Protein AF-A0A850B8Y0-F1 (afdb_monomer)

Solvent-accessible surface area (backbone atoms only — not comparable to full-atom values): 16169 Å² total; per-residue (Å²): 135,80,56,38,34,28,36,31,60,64,74,68,91,75,64,58,79,50,47,42,69,43,60,15,40,28,33,43,65,88,50,58,95,85,48,81,48,51,21,30,30,41,21,35,30,23,41,72,88,47,49,72,53,27,36,34,28,32,35,33,57,93,93,34,78,48,90,52,26,33,76,42,43,42,45,36,31,29,46,44,77,50,92,60,96,55,96,58,52,45,37,31,33,20,84,59,48,71,66,42,58,69,71,47,63,62,50,82,47,73,38,48,82,63,62,34,87,89,78,68,45,74,88,49,86,93,71,68,72,62,64,65,68,67,84,69,72,82,54,96,68,63,50,60,69,58,43,49,50,51,6,45,68,48,6,52,61,35,13,54,55,22,20,53,54,18,28,55,55,14,49,74,69,73,34,75,65,45,13,53,54,32,12,52,50,33,12,50,51,29,20,51,51,24,24,48,54,45,45,41,49,62,55,46,52,61,48,45,55,62,66,76,62,54,66,93,76,58,63,104,72,78,54,46,69,73,50,22,34,89,83,18,49,64,57,52,55,36,30,36,56,49,74,67,38,62,64,43,43,78,70,54,47,38,44,81,31,67,37,54,77,77,75,72,76,73,77,76,73,73,75,87,73,76,80,79,88,70,88,81,87,78,81,91,80,132

Structure (mmCIF, N/CA/C/O backbone):
data_AF-A0A850B8Y0-F1
#
_entry.id   AF-A0A850B8Y0-F1
#
loop_
_atom_site.group_PDB
_atom_site.id
_atom_site.type_symbol
_atom_site.label_atom_id
_atom_site.label_alt_id
_atom_site.label_comp_id
_atom_site.label_asym_id
_atom_site.label_entity_id
_atom_site.label_seq_id
_atom_site.pdbx_PDB_ins_code
_atom_site.Cartn_x
_atom_site.Cartn_y
_atom_site.Cartn_z
_atom_site.occupancy
_atom_site.B_iso_or_equiv
_atom_site.auth_seq_id
_atom_site.auth_comp_id
_atom_site.auth_asym_id
_atom_site.auth_atom_id
_atom_site.pdbx_PDB_model_num
ATOM 1 N N . MET A 1 1 ? -24.358 -6.638 3.809 1.00 57.81 1 MET A N 1
A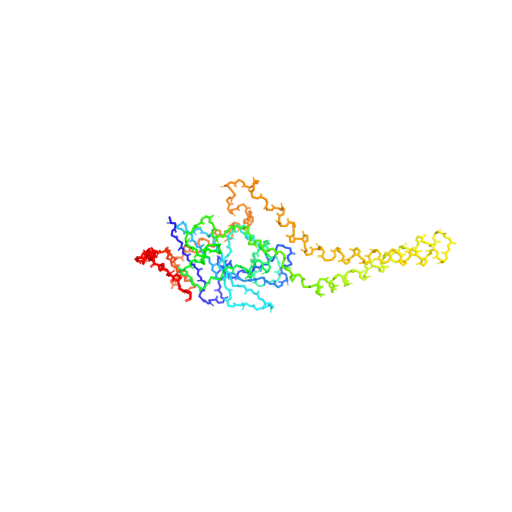TOM 2 C CA . MET A 1 1 ? -23.528 -5.502 4.237 1.00 57.81 1 MET A CA 1
ATOM 3 C C . MET A 1 1 ? -22.815 -5.959 5.474 1.00 57.81 1 MET A C 1
ATOM 5 O O . MET A 1 1 ? -23.481 -6.138 6.488 1.00 57.81 1 MET A O 1
ATOM 9 N N . HIS A 1 2 ? -21.528 -6.242 5.346 1.00 71.31 2 HIS A N 1
ATOM 10 C CA . HIS A 1 2 ? -20.719 -6.650 6.488 1.00 71.31 2 HIS A CA 1
ATOM 11 C C . HIS A 1 2 ? -20.358 -5.418 7.313 1.00 71.31 2 HIS A C 1
ATOM 13 O O . HIS A 1 2 ? -20.128 -4.335 6.764 1.00 71.31 2 HIS A O 1
ATOM 19 N N . GLN A 1 3 ? -20.348 -5.559 8.635 1.00 84.69 3 GLN A N 1
ATOM 20 C CA . GLN A 1 3 ? -20.005 -4.446 9.509 1.00 84.69 3 GLN A CA 1
ATOM 21 C C . GLN A 1 3 ? -18.486 -4.221 9.484 1.00 84.69 3 GLN A C 1
ATOM 23 O O . GLN A 1 3 ? -17.728 -5.047 9.977 1.00 84.69 3 GLN A O 1
ATOM 28 N N . LEU A 1 4 ? -18.037 -3.105 8.903 1.00 89.50 4 LEU A N 1
ATOM 29 C CA . LEU A 1 4 ? -16.616 -2.753 8.834 1.00 89.50 4 LEU A CA 1
ATOM 30 C C . LEU A 1 4 ? -16.235 -1.774 9.949 1.00 89.50 4 LEU A C 1
ATOM 32 O O . LEU A 1 4 ? -16.959 -0.811 10.217 1.00 89.50 4 LEU A O 1
ATOM 36 N N . THR A 1 5 ? -15.070 -1.970 10.564 1.00 92.06 5 THR A N 1
ATOM 37 C CA . THR A 1 5 ? -14.549 -1.086 11.618 1.00 92.06 5 THR A CA 1
ATOM 38 C C . THR A 1 5 ? -13.144 -0.614 11.273 1.00 92.06 5 THR A C 1
ATOM 40 O O . THR A 1 5 ? -12.234 -1.418 11.096 1.00 92.06 5 THR A O 1
ATOM 43 N N . THR A 1 6 ? -12.943 0.701 11.219 1.00 94.19 6 THR A N 1
ATOM 44 C CA . THR A 1 6 ? -11.614 1.305 11.083 1.00 94.19 6 THR A CA 1
ATOM 45 C C . THR A 1 6 ? -10.949 1.358 12.452 1.00 94.19 6 THR A C 1
ATOM 47 O O . THR A 1 6 ? -11.482 1.975 13.373 1.00 94.19 6 THR A O 1
ATOM 50 N N . ILE A 1 7 ? -9.770 0.762 12.595 1.00 93.62 7 ILE A N 1
ATOM 51 C CA 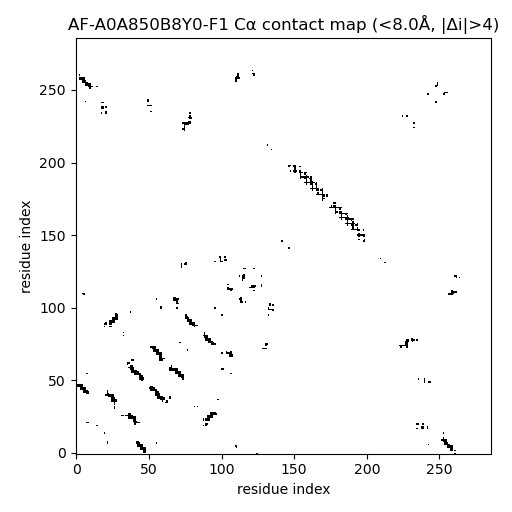. ILE A 1 7 ? -8.959 0.810 13.811 1.00 93.62 7 ILE A CA 1
ATOM 52 C C . ILE A 1 7 ? -7.675 1.581 13.510 1.00 93.62 7 ILE A C 1
ATOM 54 O O . ILE A 1 7 ? -6.882 1.165 12.668 1.00 93.62 7 ILE A O 1
ATOM 58 N N . THR A 1 8 ? -7.460 2.708 14.188 1.00 92.44 8 THR A N 1
ATOM 59 C CA . THR A 1 8 ? -6.269 3.560 14.028 1.00 92.44 8 THR A CA 1
ATOM 60 C C . THR A 1 8 ? -5.470 3.658 15.322 1.00 92.44 8 THR A C 1
ATOM 62 O O . THR A 1 8 ? -6.035 3.658 16.418 1.00 92.44 8 THR A O 1
ATOM 65 N N . ARG A 1 9 ? -4.142 3.771 15.204 1.00 89.62 9 ARG A N 1
ATOM 66 C CA . ARG A 1 9 ? -3.275 4.132 16.336 1.00 89.62 9 ARG A CA 1
ATOM 67 C C . ARG A 1 9 ? -3.525 5.590 16.736 1.00 89.62 9 ARG A C 1
ATOM 69 O O . ARG A 1 9 ? -3.672 6.446 15.863 1.00 89.62 9 ARG A O 1
ATOM 76 N N . THR A 1 10 ? -3.553 5.880 18.032 1.00 81.56 10 THR A N 1
ATOM 77 C CA . THR A 1 10 ? -3.807 7.241 18.542 1.00 81.56 10 THR A CA 1
ATOM 78 C C . THR A 1 10 ? -2.560 8.119 18.493 1.00 81.56 10 THR A C 1
ATOM 80 O O . THR A 1 10 ? -2.568 9.102 17.757 1.00 81.56 10 THR A O 1
ATOM 83 N N . THR A 1 11 ? -1.487 7.758 19.214 1.00 66.94 11 THR A N 1
ATOM 84 C CA . THR A 1 11 ? -0.162 8.423 19.107 1.00 66.94 11 THR A CA 1
ATOM 85 C C . THR A 1 11 ? 1.020 7.724 19.797 1.00 66.94 11 THR A C 1
ATOM 87 O O . THR A 1 11 ? 2.119 8.263 19.730 1.00 66.94 11 THR A O 1
ATOM 90 N N . SER A 1 12 ? 0.859 6.572 20.466 1.00 65.62 12 SER A N 1
ATOM 91 C CA . SER A 1 12 ? 1.970 5.970 21.235 1.00 65.62 12 SER A CA 1
ATOM 92 C C . SER A 1 12 ? 3.198 5.664 20.363 1.00 65.62 12 SER A C 1
ATOM 94 O O . SER A 1 12 ? 3.114 4.856 19.436 1.00 65.62 12 SER A O 1
ATOM 96 N N . ASP A 1 13 ? 4.348 6.263 20.699 1.00 64.81 13 ASP A N 1
ATOM 97 C CA . ASP A 1 13 ? 5.646 5.981 20.062 1.00 64.81 13 ASP A CA 1
ATOM 98 C C . ASP A 1 13 ? 6.118 4.539 20.315 1.00 64.81 13 ASP A C 1
ATOM 100 O O . ASP A 1 13 ? 6.894 3.986 19.535 1.00 64.81 13 ASP A O 1
ATOM 104 N N . GLN A 1 14 ? 5.632 3.916 21.392 1.00 75.81 14 GLN A N 1
ATOM 105 C CA . GLN A 1 14 ? 5.855 2.506 21.693 1.00 75.81 14 GLN A CA 1
ATOM 106 C C . GLN A 1 14 ? 4.562 1.727 21.445 1.00 75.81 14 GLN A C 1
ATOM 108 O O . GLN A 1 14 ? 3.593 1.831 22.200 1.00 75.81 14 GLN A O 1
ATOM 113 N N . LEU A 1 15 ? 4.557 0.946 20.367 1.00 80.62 15 LEU A N 1
ATOM 114 C CA . LEU A 1 15 ? 3.541 -0.065 20.096 1.00 80.62 15 LEU A CA 1
ATOM 115 C C . LEU A 1 15 ? 4.050 -1.430 20.588 1.00 80.62 15 LEU A C 1
ATOM 117 O O . LEU A 1 15 ? 5.226 -1.738 20.379 1.00 80.62 15 LEU A O 1
ATOM 121 N N . PRO A 1 16 ? 3.190 -2.268 21.196 1.00 87.06 16 PRO A N 1
ATOM 122 C CA . PRO A 1 16 ? 3.472 -3.687 21.387 1.00 87.06 16 PRO A CA 1
ATOM 123 C C . PRO A 1 16 ? 3.891 -4.355 20.072 1.00 87.06 16 PRO A C 1
ATOM 125 O O . PRO A 1 16 ? 3.405 -3.984 19.004 1.00 87.06 16 PRO A O 1
ATOM 128 N N . GLU A 1 17 ? 4.742 -5.381 20.138 1.00 86.50 17 GLU A N 1
ATOM 129 C CA . GLU A 1 17 ? 5.247 -6.080 18.945 1.00 86.50 17 GLU A CA 1
ATOM 130 C C . GLU A 1 17 ? 4.114 -6.690 18.094 1.00 86.50 17 GLU A C 1
ATOM 132 O O . GLU A 1 17 ? 4.165 -6.646 16.868 1.00 86.50 17 GLU A O 1
ATOM 137 N N . SER A 1 18 ? 3.018 -7.122 18.729 1.00 88.56 18 SER A N 1
ATOM 138 C CA . SER A 1 18 ? 1.792 -7.582 18.060 1.00 88.56 18 SER A CA 1
ATOM 139 C C . SER A 1 18 ? 1.055 -6.500 17.254 1.00 88.56 18 SER A C 1
ATOM 141 O O . SER A 1 18 ? 0.267 -6.829 16.371 1.00 88.56 18 SER A O 1
ATOM 143 N N . LEU A 1 19 ? 1.318 -5.215 17.516 1.00 90.00 19 LEU A N 1
ATOM 144 C CA . LEU A 1 19 ? 0.789 -4.067 16.772 1.00 90.00 19 LEU A CA 1
ATOM 145 C C . LEU A 1 19 ? 1.844 -3.412 15.862 1.00 90.00 19 LEU A C 1
ATOM 147 O O . LEU A 1 19 ? 1.552 -2.389 15.242 1.00 90.00 19 LEU A O 1
ATOM 151 N N . ALA A 1 20 ? 3.046 -3.987 15.724 1.00 90.12 20 ALA A N 1
ATOM 152 C CA . ALA A 1 20 ? 4.124 -3.411 14.911 1.00 90.12 20 ALA A CA 1
ATOM 153 C C . ALA A 1 20 ? 3.737 -3.224 13.429 1.00 90.12 20 ALA A C 1
ATOM 155 O O . ALA A 1 20 ? 4.179 -2.266 12.792 1.00 90.12 20 ALA A O 1
ATOM 156 N N . LEU A 1 21 ? 2.837 -4.066 12.900 1.00 91.94 21 LEU A N 1
ATOM 157 C CA . LEU A 1 21 ? 2.242 -3.888 11.570 1.00 91.94 21 LEU A CA 1
ATOM 158 C C . LEU A 1 21 ? 1.531 -2.534 11.401 1.00 91.94 21 LEU A C 1
ATOM 160 O O . LEU A 1 21 ? 1.596 -1.956 10.320 1.00 91.94 21 LEU A O 1
ATOM 164 N N . LEU A 1 22 ? 0.932 -1.971 12.459 1.00 92.62 22 LEU A N 1
ATOM 165 C CA . LEU A 1 22 ? 0.276 -0.654 12.427 1.00 92.62 22 LEU A CA 1
ATOM 166 C C . LEU A 1 22 ? 1.253 0.534 12.415 1.00 92.62 22 LEU A C 1
ATOM 168 O O . LEU A 1 22 ? 0.818 1.683 12.469 1.00 92.62 22 LEU A O 1
ATOM 172 N N . ALA A 1 23 ? 2.561 0.277 12.354 1.00 91.12 23 ALA A N 1
ATOM 173 C CA . ALA A 1 23 ? 3.597 1.277 12.106 1.00 91.12 23 ALA A CA 1
ATOM 174 C C . ALA A 1 23 ? 4.610 0.835 11.031 1.00 91.12 23 ALA A C 1
ATOM 176 O O . ALA A 1 23 ? 5.635 1.506 10.849 1.00 91.12 23 ALA A O 1
ATOM 177 N N . ALA A 1 24 ? 4.337 -0.264 10.318 1.00 91.94 24 ALA A N 1
ATOM 178 C CA . ALA A 1 24 ? 5.212 -0.785 9.277 1.00 91.94 24 ALA A CA 1
ATOM 179 C C . ALA A 1 24 ? 5.352 0.224 8.115 1.00 91.94 24 ALA A C 1
ATOM 181 O O . ALA A 1 24 ? 4.360 0.850 7.714 1.00 91.94 24 ALA A O 1
ATOM 182 N N . PRO A 1 25 ? 6.566 0.421 7.569 1.00 93.19 25 PRO A N 1
ATOM 183 C CA . PRO A 1 25 ? 6.748 1.153 6.325 1.00 93.19 25 PRO A CA 1
ATOM 184 C C . PRO A 1 25 ? 6.207 0.325 5.155 1.00 93.19 25 PRO A C 1
ATOM 186 O O . PRO A 1 25 ? 6.250 -0.907 5.189 1.00 93.19 25 PRO A O 1
ATOM 189 N N . ILE A 1 26 ? 5.742 1.009 4.112 1.00 93.00 26 ILE A N 1
ATOM 190 C CA . ILE A 1 26 ? 5.411 0.390 2.825 1.00 93.00 26 ILE A CA 1
ATOM 191 C C . ILE A 1 26 ? 6.503 0.743 1.819 1.00 93.00 26 ILE A C 1
ATOM 193 O O . ILE A 1 26 ? 6.864 1.914 1.707 1.00 93.00 26 ILE A O 1
ATOM 197 N N . ILE A 1 27 ? 7.016 -0.253 1.100 1.00 92.06 27 ILE A N 1
ATOM 198 C CA . ILE A 1 27 ? 8.039 -0.119 0.049 1.00 92.06 27 ILE A CA 1
ATOM 199 C C . ILE A 1 27 ? 7.576 -0.818 -1.237 1.00 92.06 27 ILE A C 1
ATOM 201 O O . ILE A 1 27 ? 6.719 -1.706 -1.181 1.00 92.06 27 ILE A O 1
ATOM 205 N N . GLY A 1 28 ? 8.135 -0.444 -2.389 1.00 87.94 28 GLY A N 1
ATOM 206 C CA . GLY A 1 28 ? 7.855 -1.129 -3.650 1.00 87.94 28 GLY A CA 1
ATOM 207 C C . GLY A 1 28 ? 8.419 -2.552 -3.676 1.00 87.94 28 GLY A C 1
ATOM 208 O O . GLY A 1 28 ? 9.391 -2.876 -2.988 1.00 87.94 28 GLY A O 1
ATOM 209 N N . GLU A 1 29 ? 7.818 -3.424 -4.486 1.00 83.94 29 GLU A N 1
ATOM 210 C CA . GLU A 1 29 ? 8.205 -4.836 -4.599 1.00 83.94 29 GLU A CA 1
ATOM 211 C C . GLU A 1 29 ? 9.697 -4.992 -4.935 1.00 83.94 29 GLU A C 1
ATOM 213 O O . GLU A 1 29 ? 10.391 -5.776 -4.286 1.00 83.94 29 GLU A O 1
ATOM 218 N N . TYR A 1 30 ? 10.205 -4.169 -5.855 1.00 75.88 30 TYR A N 1
ATOM 219 C CA . TYR A 1 30 ? 11.596 -4.185 -6.323 1.00 75.88 30 TYR A CA 1
ATOM 220 C C . TYR A 1 30 ? 12.545 -3.243 -5.560 1.00 75.88 30 TYR A C 1
ATOM 222 O O . TYR A 1 30 ? 13.738 -3.201 -5.870 1.00 75.88 30 TYR A O 1
ATOM 230 N N . ASP A 1 31 ? 12.050 -2.497 -4.568 1.00 78.06 31 ASP A N 1
ATOM 231 C CA . ASP A 1 31 ? 12.859 -1.544 -3.808 1.00 78.06 31 ASP A CA 1
ATOM 232 C C . ASP A 1 31 ? 13.713 -2.234 -2.732 1.00 78.06 31 ASP A C 1
ATOM 234 O O . ASP A 1 31 ? 13.316 -3.219 -2.101 1.00 78.06 31 ASP A O 1
ATOM 238 N N . SER A 1 32 ? 14.897 -1.682 -2.458 1.00 67.75 32 SER A N 1
ATOM 239 C CA . SER A 1 32 ? 15.671 -2.082 -1.280 1.00 67.75 32 SER A CA 1
ATOM 240 C C . SER A 1 32 ? 14.913 -1.687 -0.002 1.00 67.75 32 SER A C 1
ATOM 242 O O . SER A 1 32 ? 14.298 -0.622 0.023 1.00 67.75 32 SER A O 1
ATOM 244 N N . PRO A 1 33 ? 15.007 -2.447 1.108 1.00 68.25 33 PRO A N 1
ATOM 245 C CA . PRO A 1 33 ? 14.538 -1.988 2.423 1.00 68.25 33 PRO A CA 1
ATOM 246 C C . PRO A 1 33 ? 15.183 -0.672 2.904 1.00 68.25 33 PRO A C 1
ATOM 248 O O . PRO A 1 33 ? 14.703 -0.070 3.860 1.00 68.25 33 PRO A O 1
ATOM 251 N N . GLU A 1 34 ? 16.279 -0.245 2.269 1.00 69.56 34 GLU A N 1
ATOM 252 C CA . GLU A 1 34 ? 16.968 1.032 2.511 1.00 69.56 34 GLU A CA 1
ATOM 253 C C . GLU A 1 34 ? 16.453 2.187 1.623 1.00 69.56 34 GLU A C 1
ATOM 255 O O . GLU A 1 34 ? 16.885 3.329 1.787 1.00 69.56 34 GLU A O 1
ATOM 260 N N . THR A 1 35 ? 15.553 1.908 0.672 1.00 76.38 35 THR A N 1
ATOM 261 C CA . THR A 1 35 ? 14.932 2.908 -0.211 1.00 76.38 35 THR A CA 1
ATOM 262 C C . THR A 1 35 ? 13.909 3.761 0.557 1.00 76.38 35 THR A C 1
ATOM 264 O O . THR A 1 35 ? 13.396 3.366 1.605 1.00 76.38 35 THR A O 1
ATOM 267 N N . GLU A 1 36 ? 13.598 4.953 0.036 1.00 83.56 36 GLU A N 1
ATOM 268 C CA . GLU A 1 36 ? 12.513 5.800 0.542 1.00 83.56 36 GLU A CA 1
ATOM 269 C C . GLU A 1 36 ? 11.186 5.011 0.603 1.00 83.56 36 GLU A C 1
ATOM 271 O O . GLU A 1 36 ? 10.750 4.486 -0.421 1.00 83.56 36 GLU A O 1
ATOM 276 N N . PRO A 1 37 ? 10.517 4.925 1.770 1.00 90.38 37 PRO A N 1
ATOM 277 C CA . PRO A 1 37 ? 9.235 4.246 1.865 1.00 90.38 37 PRO A CA 1
ATOM 278 C C . PRO A 1 37 ? 8.141 5.052 1.161 1.00 90.38 37 PRO A C 1
ATOM 280 O O . PRO A 1 37 ? 8.039 6.262 1.347 1.00 90.38 37 PRO A O 1
ATOM 283 N N . LEU A 1 38 ? 7.267 4.357 0.433 1.00 92.38 38 LEU A N 1
ATOM 284 C CA . LEU A 1 38 ? 6.081 4.898 -0.245 1.00 92.38 38 LEU A CA 1
ATOM 285 C C . LEU A 1 38 ? 5.023 5.399 0.758 1.00 92.38 38 LEU A C 1
ATOM 287 O O . LEU A 1 38 ? 4.185 6.252 0.459 1.00 92.38 38 LEU A O 1
ATOM 291 N N . GLY A 1 39 ? 5.059 4.884 1.988 1.00 94.38 39 GLY A N 1
ATOM 292 C CA . GLY A 1 39 ? 4.185 5.315 3.072 1.00 94.38 39 GLY A CA 1
ATOM 293 C C . GLY A 1 39 ? 4.443 4.582 4.381 1.00 94.38 39 GLY A C 1
ATOM 294 O O . GLY A 1 39 ? 5.423 3.849 4.535 1.00 94.38 39 GLY A O 1
ATOM 295 N N . ARG A 1 40 ? 3.541 4.774 5.343 1.00 94.19 40 ARG A N 1
ATOM 296 C CA . ARG A 1 40 ? 3.515 4.025 6.604 1.00 94.19 40 ARG A CA 1
ATOM 297 C C . ARG A 1 40 ? 2.081 3.649 6.954 1.00 94.19 40 ARG A C 1
ATOM 299 O O . ARG A 1 40 ? 1.179 4.476 6.809 1.00 94.19 40 ARG A O 1
ATOM 306 N N . VAL A 1 41 ? 1.877 2.427 7.434 1.00 94.81 41 VAL A N 1
ATOM 307 C CA . VAL A 1 41 ? 0.600 2.014 8.029 1.00 94.81 41 VAL A CA 1
ATOM 308 C C . VAL A 1 41 ? 0.321 2.864 9.274 1.00 94.81 41 VAL A C 1
ATOM 310 O O . VAL A 1 41 ? 1.236 3.199 10.026 1.00 94.81 41 VAL A O 1
ATOM 313 N N . GLU A 1 42 ? -0.941 3.227 9.486 1.00 94.12 42 GLU A N 1
ATOM 314 C CA . GLU A 1 42 ? -1.414 3.884 10.715 1.00 94.12 42 GLU A CA 1
ATOM 315 C C . GLU A 1 42 ? -2.654 3.220 11.324 1.00 94.12 42 GLU A C 1
ATOM 317 O O . GLU A 1 42 ? -3.090 3.583 12.419 1.00 94.12 42 GLU A O 1
ATOM 322 N N . GLY A 1 43 ? -3.241 2.264 10.611 1.00 95.19 43 GLY A N 1
ATOM 323 C CA . GLY A 1 43 ? -4.447 1.571 11.019 1.00 95.19 43 GLY A CA 1
ATOM 324 C C . GLY A 1 43 ? -4.790 0.421 10.084 1.00 95.19 43 GLY A C 1
ATOM 325 O O . GLY A 1 43 ? -4.121 0.196 9.074 1.00 95.19 43 GLY A O 1
ATOM 326 N N . ALA A 1 44 ? -5.867 -0.273 10.412 1.00 95.94 44 ALA A N 1
ATOM 327 C CA . ALA A 1 44 ? -6.474 -1.317 9.603 1.00 95.94 44 ALA A CA 1
ATOM 328 C C . ALA A 1 44 ? -7.992 -1.105 9.545 1.00 95.94 44 ALA A C 1
ATOM 330 O O . ALA A 1 44 ? -8.573 -0.523 10.458 1.00 95.94 44 ALA A O 1
ATOM 331 N N . ILE A 1 45 ? -8.641 -1.579 8.488 1.00 93.75 45 ILE A N 1
ATOM 332 C CA . ILE A 1 45 ? -10.088 -1.798 8.466 1.00 93.75 45 ILE A CA 1
ATOM 333 C C . ILE A 1 45 ? -10.295 -3.293 8.654 1.00 93.75 45 ILE A C 1
ATOM 335 O O . ILE A 1 45 ? -9.786 -4.084 7.854 1.00 93.75 45 ILE A O 1
ATOM 339 N N . VAL A 1 46 ? -11.030 -3.656 9.701 1.00 93.06 46 VAL A N 1
ATOM 340 C CA . VAL A 1 46 ? -11.440 -5.036 9.968 1.00 93.06 46 VAL A CA 1
ATOM 341 C C . VAL A 1 46 ? -12.892 -5.271 9.573 1.00 93.06 46 VAL A C 1
ATOM 343 O O . VAL A 1 46 ? -13.701 -4.336 9.576 1.00 93.06 46 VAL A O 1
ATOM 346 N N . ASP A 1 47 ? -13.205 -6.515 9.230 1.00 90.44 47 ASP A N 1
ATOM 347 C CA . ASP A 1 47 ? -14.573 -6.977 9.011 1.00 90.44 47 ASP A CA 1
ATOM 348 C C . ASP A 1 47 ? -15.282 -7.398 10.314 1.00 90.44 47 ASP A C 1
ATOM 350 O O . ASP A 1 47 ? -14.774 -7.220 11.421 1.00 90.44 47 ASP A O 1
ATOM 354 N N . GLU A 1 48 ? -16.492 -7.935 10.173 1.00 88.69 48 GLU A N 1
ATOM 355 C CA . GLU A 1 48 ? -17.350 -8.375 11.278 1.00 88.69 48 GLU A CA 1
ATOM 356 C C . GLU A 1 48 ? -16.807 -9.621 12.003 1.00 88.69 48 GLU A C 1
ATOM 358 O O . GLU A 1 48 ? -17.107 -9.828 13.177 1.00 88.69 48 GLU A O 1
ATOM 363 N N . ALA A 1 49 ? -15.973 -10.422 11.330 1.00 88.75 49 ALA A N 1
ATOM 364 C CA . ALA A 1 49 ? -15.218 -11.520 11.934 1.00 88.75 49 ALA A CA 1
ATOM 365 C C . ALA A 1 49 ? -13.889 -11.040 12.558 1.00 88.75 49 ALA A C 1
ATOM 367 O O . ALA A 1 49 ? -13.162 -11.836 13.154 1.00 88.75 49 ALA A O 1
ATOM 368 N N . GLY A 1 50 ? -13.581 -9.744 12.439 1.00 87.94 50 GLY A N 1
ATOM 369 C CA . GLY A 1 50 ? -12.370 -9.113 12.946 1.00 87.94 50 GLY A CA 1
ATOM 370 C C . GLY A 1 50 ? -11.119 -9.389 12.107 1.00 87.94 50 GLY A C 1
ATOM 371 O O . GLY A 1 50 ? -10.010 -9.144 12.591 1.00 87.94 50 GLY A O 1
ATOM 372 N N . HIS A 1 51 ? -11.275 -9.868 10.868 1.00 90.50 51 HIS A N 1
ATOM 373 C CA . HIS A 1 51 ? -10.163 -10.063 9.939 1.00 90.50 51 HIS A CA 1
ATOM 374 C C . HIS A 1 51 ? -9.757 -8.754 9.264 1.00 90.50 51 HIS A C 1
ATOM 376 O O . HIS A 1 51 ? -10.604 -7.908 8.965 1.00 90.50 51 HIS A O 1
ATOM 382 N N . VAL A 1 52 ? -8.462 -8.572 8.992 1.00 91.19 52 VAL A N 1
ATOM 383 C CA . VAL A 1 52 ? -7.952 -7.357 8.337 1.00 91.19 52 VAL A CA 1
ATOM 384 C C . VAL A 1 52 ? -8.281 -7.384 6.843 1.00 91.19 52 VAL A C 1
ATOM 386 O O . VAL A 1 52 ? -7.676 -8.118 6.067 1.00 91.19 52 VAL A O 1
ATOM 389 N N . ALA A 1 53 ? -9.203 -6.522 6.414 1.00 88.56 53 ALA A N 1
ATOM 390 C CA . ALA A 1 53 ? -9.550 -6.355 5.004 1.00 88.56 53 ALA A CA 1
ATOM 391 C C . ALA A 1 53 ? -8.615 -5.356 4.292 1.00 88.56 53 ALA A C 1
ATOM 393 O O . ALA A 1 53 ? -8.178 -5.590 3.160 1.00 88.56 53 ALA A O 1
ATOM 394 N N . PHE A 1 54 ? -8.278 -4.247 4.964 1.00 92.19 54 PHE A N 1
ATOM 395 C CA . PHE A 1 54 ? -7.431 -3.182 4.414 1.00 92.19 54 PHE A CA 1
ATOM 396 C C . PHE A 1 54 ? -6.463 -2.622 5.458 1.00 92.19 54 PHE A C 1
ATOM 398 O O . PHE A 1 54 ? -6.793 -2.546 6.639 1.00 92.19 54 PHE A O 1
ATOM 405 N N . PHE A 1 55 ? -5.319 -2.111 5.012 1.00 95.31 55 PHE A N 1
ATOM 406 C CA . PHE A 1 55 ? -4.474 -1.205 5.785 1.00 95.31 55 PHE A CA 1
ATOM 407 C C . PHE A 1 55 ? -4.805 0.253 5.459 1.00 95.31 55 PHE A C 1
ATOM 409 O O . PHE A 1 55 ? -4.979 0.622 4.296 1.00 95.31 55 PHE A O 1
ATOM 416 N N . VAL A 1 56 ? -4.846 1.099 6.488 1.00 95.69 56 VAL A N 1
ATOM 417 C CA . VAL A 1 56 ? -4.903 2.558 6.352 1.00 95.69 56 VAL A CA 1
ATOM 418 C C . VAL A 1 56 ? -3.470 3.072 6.319 1.00 95.69 56 VAL A C 1
ATOM 420 O O . VAL A 1 56 ? -2.739 2.942 7.303 1.00 95.69 56 VAL A O 1
ATOM 423 N N . VAL A 1 57 ? -3.065 3.656 5.195 1.00 95.31 57 VAL A N 1
ATOM 424 C CA . VAL A 1 57 ? -1.668 4.014 4.923 1.00 95.31 57 VAL A CA 1
ATOM 425 C C . VAL A 1 57 ? -1.549 5.510 4.699 1.00 95.31 57 VAL A C 1
ATOM 427 O O . VAL A 1 57 ? -2.206 6.070 3.821 1.00 95.31 57 VAL A O 1
ATOM 430 N N . ARG A 1 58 ? -0.684 6.168 5.472 1.00 95.62 58 ARG A N 1
ATOM 431 C CA . ARG A 1 58 ? -0.282 7.554 5.228 1.00 95.62 58 ARG A CA 1
ATOM 432 C C . ARG A 1 58 ? 0.811 7.567 4.166 1.00 95.62 58 ARG A C 1
ATOM 434 O O . ARG A 1 58 ? 1.876 6.984 4.370 1.00 95.62 58 ARG A O 1
ATOM 441 N N . VAL A 1 59 ? 0.542 8.229 3.045 1.00 94.44 59 VAL A N 1
ATOM 442 C CA . VAL A 1 59 ? 1.456 8.281 1.896 1.00 94.44 59 VAL A CA 1
ATOM 443 C C . VAL A 1 59 ? 2.642 9.183 2.222 1.00 94.44 59 VAL A C 1
ATOM 445 O O . VAL A 1 59 ? 2.461 10.267 2.788 1.00 94.44 59 VAL A O 1
ATOM 448 N N . ALA A 1 60 ? 3.847 8.760 1.856 1.00 92.38 60 ALA A N 1
ATOM 449 C CA . ALA A 1 60 ? 5.055 9.567 1.946 1.00 92.38 60 ALA A CA 1
ATOM 450 C C . ALA A 1 60 ? 5.402 10.187 0.584 1.00 92.38 60 ALA A C 1
ATOM 452 O O . ALA A 1 60 ? 5.092 9.636 -0.469 1.00 92.38 60 ALA A O 1
ATOM 453 N N . GLN A 1 61 ? 6.035 11.357 0.610 1.00 87.06 61 GLN A N 1
ATOM 454 C CA . GLN A 1 61 ? 6.636 12.005 -0.552 1.00 87.06 61 GLN A CA 1
ATOM 455 C C . GLN A 1 61 ? 7.903 12.743 -0.110 1.00 87.06 61 GLN A C 1
ATOM 457 O O . GLN A 1 61 ? 7.846 13.561 0.813 1.00 87.06 61 GLN A O 1
ATOM 462 N N . HIS A 1 62 ? 9.021 12.517 -0.797 1.00 82.44 62 HIS A N 1
ATOM 463 C CA . HIS A 1 62 ? 10.305 13.178 -0.542 1.00 82.44 62 HIS A CA 1
ATOM 464 C C . HIS A 1 62 ? 10.751 13.043 0.929 1.00 82.44 62 HIS A C 1
ATOM 466 O O . HIS A 1 62 ? 11.031 14.034 1.613 1.00 82.44 62 HIS A O 1
ATOM 472 N N . MET A 1 63 ? 10.759 11.803 1.425 1.00 77.31 63 MET A N 1
ATOM 473 C CA . MET A 1 63 ? 11.107 11.390 2.793 1.00 77.31 63 MET A CA 1
ATOM 474 C C . MET A 1 63 ? 10.198 11.967 3.897 1.00 77.31 63 MET A C 1
ATOM 476 O O . MET A 1 63 ? 10.547 11.925 5.079 1.00 77.31 63 MET A O 1
ATOM 480 N N . LYS A 1 64 ? 9.023 12.509 3.546 1.00 86.56 64 LYS A N 1
ATOM 481 C CA . LYS A 1 64 ? 8.069 13.096 4.500 1.00 86.56 64 LYS A CA 1
ATOM 482 C C . LYS A 1 64 ? 6.690 12.467 4.366 1.00 86.56 64 LYS A C 1
ATOM 484 O O . LYS A 1 64 ? 6.125 12.407 3.279 1.00 86.56 64 LYS A O 1
ATOM 489 N N . LEU A 1 65 ? 6.123 12.045 5.495 1.00 88.19 65 LEU A N 1
ATOM 490 C CA . LEU A 1 65 ? 4.728 11.619 5.567 1.00 88.19 65 LEU A CA 1
ATOM 491 C C . LEU A 1 65 ? 3.806 12.809 5.271 1.00 88.19 65 LEU A C 1
ATOM 493 O O . LEU A 1 65 ? 3.930 13.873 5.878 1.00 88.19 65 LEU A O 1
ATOM 497 N N . THR A 1 66 ? 2.886 12.623 4.330 1.00 91.81 66 THR A N 1
ATOM 498 C CA . THR A 1 66 ? 1.925 13.647 3.905 1.00 91.81 66 THR A CA 1
ATOM 499 C C . THR A 1 66 ? 0.641 13.586 4.740 1.00 91.81 66 THR A C 1
ATOM 501 O O . THR A 1 66 ? 0.461 12.722 5.602 1.00 91.81 66 THR A O 1
ATOM 504 N N . GLN A 1 67 ? -0.302 14.498 4.491 1.00 92.00 67 GLN A N 1
ATOM 505 C CA . GLN A 1 67 ? -1.644 14.384 5.069 1.00 92.00 67 GLN A CA 1
ATOM 506 C C . GLN A 1 67 ? -2.517 13.333 4.361 1.00 92.00 67 GLN A C 1
ATOM 508 O O . GLN A 1 67 ? -3.463 12.844 4.978 1.00 92.00 67 GLN A O 1
ATOM 513 N N . LYS A 1 68 ? -2.176 12.939 3.122 1.00 93.06 68 LYS A N 1
ATOM 514 C CA . LYS A 1 68 ? -2.934 11.964 2.333 1.00 93.06 68 LYS A CA 1
ATOM 515 C C . LYS A 1 68 ? -2.870 10.583 2.986 1.00 93.06 68 LYS A C 1
ATOM 517 O O . LYS A 1 68 ? -1.791 10.034 3.224 1.00 93.06 68 LYS A O 1
ATOM 522 N N . ARG A 1 69 ? -4.048 10.016 3.235 1.00 94.56 69 ARG A N 1
ATOM 523 C CA . ARG A 1 69 ? -4.237 8.617 3.628 1.00 94.56 69 ARG A CA 1
ATOM 524 C C . ARG A 1 69 ? -4.914 7.877 2.486 1.00 94.56 69 ARG A C 1
ATOM 526 O O . ARG A 1 69 ? -5.762 8.456 1.814 1.00 94.56 69 ARG A O 1
ATOM 533 N N . VAL A 1 70 ? -4.563 6.619 2.284 1.00 93.25 70 VAL A N 1
ATOM 534 C CA . VAL A 1 70 ? -5.158 5.735 1.275 1.00 93.25 70 VAL A CA 1
ATOM 535 C C . VAL A 1 70 ? -5.414 4.365 1.895 1.00 93.25 70 VAL A C 1
ATOM 537 O O . VAL A 1 70 ? -4.812 4.018 2.915 1.00 93.25 70 VAL A O 1
ATOM 540 N N . LEU A 1 71 ? -6.311 3.594 1.289 1.00 92.38 71 LEU A N 1
ATOM 541 C CA . LEU A 1 71 ? -6.571 2.214 1.686 1.00 92.38 71 LEU A CA 1
ATOM 542 C C . LEU A 1 71 ? -5.766 1.265 0.793 1.00 92.38 71 LEU A C 1
ATOM 544 O O . LEU A 1 71 ? -5.787 1.392 -0.430 1.00 92.38 71 LEU A O 1
ATOM 548 N N . PHE A 1 72 ? -5.065 0.317 1.408 1.00 90.94 72 PHE A N 1
ATOM 549 C CA . PHE A 1 72 ? -4.392 -0.787 0.725 1.00 90.94 72 PHE A CA 1
ATOM 550 C C . PHE A 1 72 ? -5.128 -2.087 1.052 1.00 90.94 72 PHE A C 1
ATOM 552 O O . PHE A 1 72 ? -5.207 -2.430 2.233 1.00 90.94 72 PHE A O 1
ATOM 559 N N . PRO A 1 73 ? -5.657 -2.830 0.067 1.00 89.56 73 PRO A N 1
ATOM 560 C CA . PRO A 1 73 ? -6.181 -4.174 0.304 1.00 89.56 73 PRO A CA 1
ATOM 561 C C . PRO A 1 73 ? -5.101 -5.075 0.913 1.00 89.56 73 PRO A C 1
ATOM 563 O O . PRO A 1 73 ? -3.955 -5.025 0.463 1.00 89.56 73 PRO A O 1
ATOM 566 N N . LEU A 1 74 ? -5.452 -5.951 1.864 1.00 86.25 74 LEU A N 1
ATOM 567 C CA . LEU A 1 74 ? -4.502 -6.943 2.399 1.00 86.25 74 LEU A CA 1
ATOM 568 C C . LEU A 1 74 ? -3.867 -7.780 1.267 1.00 86.25 74 LEU A C 1
ATOM 570 O O . LEU A 1 74 ? -2.668 -8.025 1.265 1.00 86.25 74 LEU A O 1
ATOM 574 N N . ALA A 1 75 ? -4.653 -8.124 0.242 1.00 83.31 75 ALA A N 1
ATOM 575 C CA . ALA A 1 75 ? -4.208 -8.874 -0.935 1.00 83.31 75 ALA A CA 1
ATOM 576 C C . ALA A 1 75 ? -3.227 -8.124 -1.869 1.00 83.31 75 ALA A C 1
ATOM 578 O O . ALA A 1 75 ? -2.711 -8.734 -2.808 1.00 83.31 75 ALA A O 1
ATOM 579 N N . ALA A 1 76 ? -3.005 -6.820 -1.656 1.00 84.50 76 ALA A N 1
ATOM 580 C CA . ALA A 1 76 ? -2.086 -5.973 -2.427 1.00 84.50 76 ALA A CA 1
ATOM 581 C C . ALA A 1 76 ? -0.744 -5.722 -1.704 1.00 84.50 76 ALA A C 1
ATOM 583 O O . ALA A 1 76 ? 0.092 -4.952 -2.195 1.00 84.50 76 ALA A O 1
ATOM 584 N N . VAL A 1 77 ? -0.540 -6.347 -0.537 1.00 89.38 77 VAL A N 1
ATOM 585 C CA . VAL A 1 77 ? 0.697 -6.247 0.243 1.00 89.38 77 VAL A CA 1
ATOM 586 C C . VAL A 1 77 ? 1.224 -7.616 0.674 1.00 89.38 77 VAL A C 1
ATOM 588 O O . VAL A 1 77 ? 0.466 -8.515 1.028 1.00 89.38 77 VAL A O 1
ATOM 591 N N . ARG A 1 78 ? 2.550 -7.756 0.687 1.00 90.12 78 ARG A N 1
ATOM 592 C CA . ARG A 1 78 ? 3.274 -8.872 1.313 1.00 90.12 78 ARG A CA 1
ATOM 593 C C . ARG A 1 78 ? 3.902 -8.387 2.606 1.00 90.12 78 ARG A C 1
ATOM 595 O O . ARG A 1 78 ? 4.533 -7.331 2.618 1.00 90.12 78 ARG A O 1
ATOM 602 N N . VAL A 1 79 ? 3.746 -9.155 3.679 1.00 90.75 79 VAL A N 1
ATOM 603 C CA . VAL A 1 79 ? 4.416 -8.869 4.953 1.00 90.75 79 VAL A CA 1
ATOM 604 C C . VAL A 1 79 ? 5.784 -9.542 4.942 1.00 90.75 79 VAL A C 1
ATOM 606 O O . VAL A 1 79 ? 5.865 -10.755 4.756 1.00 90.75 79 VAL A O 1
ATOM 609 N N . GLU A 1 80 ? 6.847 -8.775 5.177 1.00 88.62 80 GLU A N 1
ATOM 610 C CA . GLU A 1 80 ? 8.205 -9.305 5.320 1.00 88.62 80 GLU A CA 1
ATOM 611 C C . GLU A 1 80 ? 8.823 -8.888 6.654 1.00 88.62 80 GLU A C 1
ATOM 613 O O . GLU A 1 80 ? 8.676 -7.750 7.108 1.00 88.62 80 GLU A O 1
ATOM 618 N N . GLU A 1 81 ? 9.574 -9.809 7.255 1.00 85.06 81 GLU A N 1
ATOM 619 C CA . GLU A 1 81 ? 10.497 -9.500 8.341 1.00 85.06 81 GLU A CA 1
ATOM 620 C C . GLU A 1 81 ? 11.852 -9.092 7.749 1.00 85.06 81 GLU A C 1
ATOM 622 O O . GLU A 1 81 ? 12.417 -9.794 6.907 1.00 85.06 81 GLU A O 1
ATOM 627 N N . THR A 1 82 ? 12.385 -7.948 8.175 1.00 76.62 82 THR A N 1
ATOM 628 C CA . THR A 1 82 ? 13.706 -7.481 7.760 1.00 76.62 82 THR A CA 1
ATOM 629 C C . THR A 1 82 ? 14.771 -7.881 8.774 1.00 76.62 82 THR A C 1
ATOM 631 O O . THR A 1 82 ? 14.658 -7.629 9.971 1.00 76.62 82 THR A O 1
ATOM 634 N N . LEU A 1 83 ? 15.856 -8.466 8.267 1.00 64.38 83 LEU A N 1
ATOM 635 C CA . LEU A 1 83 ? 17.065 -8.768 9.039 1.00 64.38 83 LEU A CA 1
ATOM 636 C C . LEU A 1 83 ? 18.009 -7.551 9.159 1.00 64.38 83 LEU A C 1
ATOM 638 O O . LEU A 1 83 ? 19.072 -7.645 9.775 1.00 64.38 83 LEU A O 1
ATOM 642 N N . SER A 1 84 ? 17.657 -6.415 8.546 1.00 57.50 84 SER A N 1
ATOM 643 C CA . SER A 1 84 ? 18.475 -5.199 8.542 1.00 57.50 84 SER A CA 1
ATOM 644 C C . SER A 1 84 ? 18.425 -4.448 9.876 1.00 57.50 84 SER A C 1
ATOM 646 O O . SER A 1 84 ? 17.475 -4.549 10.643 1.00 57.50 84 SER A O 1
ATOM 648 N N . ARG A 1 85 ? 19.428 -3.592 10.124 1.00 57.97 85 ARG A N 1
ATOM 649 C CA . ARG A 1 85 ? 19.539 -2.720 11.319 1.00 57.97 85 ARG A CA 1
ATOM 650 C C . ARG A 1 85 ? 18.491 -1.587 11.392 1.00 57.97 85 ARG A C 1
ATOM 652 O O . ARG A 1 85 ? 18.707 -0.593 12.082 1.00 57.97 85 ARG A O 1
ATOM 659 N N . VAL A 1 86 ? 17.3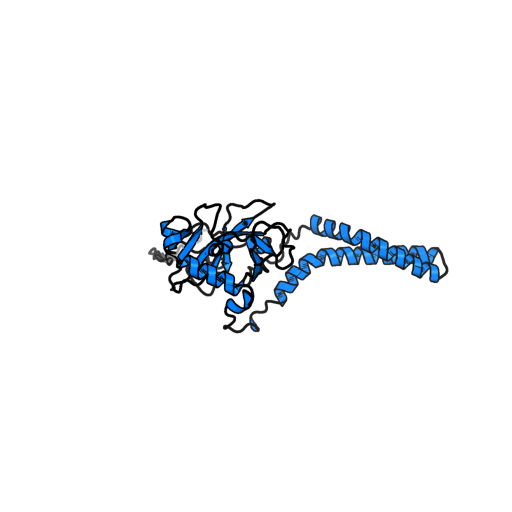95 -1.692 10.646 1.00 58.78 86 VAL A N 1
ATOM 660 C CA . VAL A 1 86 ? 16.314 -0.700 10.608 1.00 58.78 86 VAL A CA 1
ATOM 661 C C . VAL A 1 86 ? 15.469 -0.870 11.881 1.00 58.78 86 VAL A C 1
ATOM 663 O O . VAL A 1 86 ? 15.189 -2.003 12.261 1.00 58.78 86 VAL A O 1
ATOM 666 N N . PRO A 1 87 ? 15.036 0.210 12.564 1.00 59.12 87 PRO A N 1
ATOM 667 C CA . PRO A 1 87 ? 14.314 0.106 13.840 1.00 59.12 87 PRO A CA 1
ATOM 668 C C . PRO A 1 87 ? 12.950 -0.606 13.768 1.00 59.12 87 PRO A C 1
ATOM 670 O O . PRO A 1 87 ? 12.388 -0.937 14.809 1.00 59.12 87 PRO A O 1
ATOM 673 N N . ASN A 1 88 ? 12.428 -0.873 12.567 1.00 63.91 88 ASN A N 1
ATO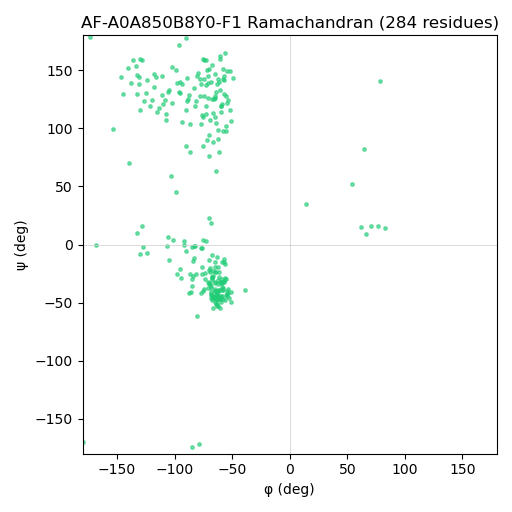M 674 C CA . ASN A 1 88 ? 11.199 -1.630 12.355 1.00 63.91 88 ASN A CA 1
ATOM 675 C C . ASN A 1 88 ? 11.549 -3.015 11.794 1.00 63.91 88 ASN A C 1
ATOM 677 O O . ASN A 1 88 ? 11.966 -3.112 10.643 1.00 63.91 88 ASN A O 1
ATOM 681 N N . LYS A 1 89 ? 11.324 -4.077 12.581 1.00 79.31 89 LYS A N 1
ATOM 682 C CA . LYS A 1 89 ? 11.534 -5.476 12.154 1.00 79.31 89 LYS A CA 1
ATOM 683 C C . LYS A 1 89 ? 10.618 -5.913 11.007 1.00 79.31 89 LYS A C 1
ATOM 685 O O . LYS A 1 89 ? 10.947 -6.858 10.309 1.00 79.31 89 LYS A O 1
ATOM 690 N N . ILE A 1 90 ? 9.467 -5.265 10.829 1.00 88.19 90 ILE A N 1
ATOM 691 C CA . ILE A 1 90 ? 8.438 -5.658 9.859 1.00 88.19 90 ILE A CA 1
ATOM 692 C C . ILE A 1 90 ? 8.247 -4.532 8.844 1.00 88.19 90 ILE A C 1
ATOM 694 O O . ILE A 1 90 ? 8.137 -3.363 9.229 1.00 88.19 90 ILE A O 1
ATOM 698 N N . LEU A 1 91 ? 8.164 -4.897 7.566 1.00 90.88 91 LEU A N 1
ATOM 699 C CA . LEU A 1 91 ? 7.810 -4.015 6.456 1.00 90.88 91 LEU A CA 1
ATOM 700 C C . LEU A 1 91 ? 6.700 -4.634 5.598 1.00 90.88 91 LEU A C 1
ATOM 702 O O . LEU A 1 91 ? 6.478 -5.846 5.622 1.00 90.88 91 LEU A O 1
ATOM 706 N N . LEU A 1 92 ? 6.006 -3.791 4.835 1.00 92.12 92 LEU A N 1
ATOM 707 C CA . LEU A 1 92 ? 5.068 -4.224 3.804 1.00 92.12 92 LEU A CA 1
ATOM 708 C C . LEU A 1 92 ? 5.657 -3.941 2.423 1.00 92.12 92 LEU A C 1
ATOM 710 O O . LEU A 1 92 ? 5.973 -2.792 2.109 1.00 92.12 92 LEU A O 1
ATOM 714 N N . ARG A 1 93 ? 5.756 -4.963 1.574 1.00 91.31 93 ARG A N 1
ATOM 715 C CA . ARG A 1 93 ? 5.984 -4.769 0.137 1.00 91.31 93 ARG A CA 1
ATOM 716 C C . ARG A 1 93 ? 4.664 -4.627 -0.589 1.00 91.31 93 ARG A C 1
ATOM 718 O O . ARG A 1 93 ? 3.719 -5.348 -0.282 1.00 91.31 93 ARG A O 1
ATOM 725 N N . THR A 1 94 ? 4.620 -3.770 -1.596 1.00 90.38 94 THR A N 1
ATOM 726 C CA . THR A 1 94 ? 3.496 -3.675 -2.530 1.00 90.38 94 THR A CA 1
ATOM 727 C C . THR A 1 94 ? 4.006 -3.639 -3.965 1.00 90.38 94 THR A C 1
ATOM 729 O O . THR A 1 94 ? 5.055 -3.060 -4.233 1.00 90.38 94 THR A O 1
ATOM 732 N N . SER A 1 95 ? 3.262 -4.232 -4.896 1.00 84.50 95 SER A N 1
ATOM 733 C CA . SER A 1 95 ? 3.510 -4.049 -6.331 1.00 84.50 95 SER A CA 1
ATOM 734 C C . SER A 1 95 ? 3.008 -2.694 -6.845 1.00 84.50 95 SER A C 1
ATOM 736 O O . SER A 1 95 ? 3.175 -2.388 -8.017 1.00 84.50 95 SER A O 1
ATOM 738 N N . TRP A 1 96 ? 2.368 -1.879 -5.997 1.00 85.88 96 TRP A N 1
ATOM 739 C CA . TRP A 1 96 ? 1.832 -0.584 -6.405 1.00 85.88 96 TRP A CA 1
ATOM 740 C C . TRP A 1 96 ? 2.937 0.473 -6.515 1.00 85.88 96 TRP A C 1
ATOM 742 O O . TRP A 1 96 ? 3.664 0.728 -5.552 1.00 85.88 96 TRP A O 1
ATOM 752 N N . THR A 1 97 ? 3.019 1.154 -7.658 1.00 85.00 97 THR A N 1
ATOM 753 C CA . THR A 1 97 ? 3.974 2.256 -7.856 1.00 85.00 97 THR A CA 1
ATOM 754 C C . THR A 1 97 ? 3.547 3.526 -7.109 1.00 85.00 97 THR A C 1
ATOM 756 O O . THR A 1 97 ? 2.369 3.734 -6.803 1.00 85.00 97 THR A O 1
ATOM 759 N N . GLN A 1 98 ? 4.494 4.432 -6.845 1.00 86.62 98 GLN A N 1
ATOM 760 C CA . GLN A 1 98 ? 4.214 5.699 -6.155 1.00 86.62 98 GLN A CA 1
ATOM 761 C C . GLN A 1 98 ? 3.095 6.511 -6.832 1.00 86.62 98 GLN A C 1
ATOM 763 O O . GLN A 1 98 ? 2.225 7.055 -6.151 1.00 86.62 98 GLN A O 1
ATOM 768 N N . ASP A 1 99 ? 3.063 6.557 -8.165 1.00 81.19 99 ASP A N 1
ATOM 769 C CA . ASP A 1 99 ? 2.012 7.266 -8.900 1.00 81.19 99 ASP A CA 1
ATOM 770 C C . ASP A 1 99 ? 0.650 6.567 -8.750 1.00 81.19 99 ASP A C 1
ATOM 772 O O . ASP A 1 99 ? -0.357 7.239 -8.502 1.00 81.19 99 ASP A O 1
ATOM 776 N N . GLN A 1 100 ? 0.609 5.227 -8.804 1.00 83.81 100 GLN A N 1
ATOM 777 C CA . GLN A 1 100 ? -0.607 4.436 -8.558 1.00 83.81 100 GLN A CA 1
ATOM 778 C C . GLN A 1 100 ? -1.180 4.693 -7.155 1.00 83.81 100 GLN A C 1
ATOM 780 O O . GLN A 1 100 ? -2.399 4.820 -7.013 1.00 83.81 100 GLN A O 1
ATOM 785 N N . ILE A 1 101 ? -0.320 4.834 -6.139 1.00 88.75 101 ILE A N 1
ATOM 786 C CA . ILE A 1 101 ? -0.685 5.188 -4.755 1.00 88.75 101 ILE A CA 1
ATOM 787 C C . ILE A 1 101 ? -1.239 6.619 -4.685 1.00 88.75 101 ILE A C 1
ATOM 789 O O . ILE A 1 101 ? -2.278 6.866 -4.065 1.00 88.75 101 ILE A O 1
ATOM 793 N N . LEU A 1 102 ? -0.591 7.577 -5.352 1.00 86.44 102 LEU A N 1
ATOM 794 C CA . LEU A 1 102 ? -1.028 8.976 -5.370 1.00 86.44 102 LEU A CA 1
ATOM 795 C C . LEU A 1 102 ? -2.353 9.186 -6.117 1.00 86.44 102 LEU A C 1
ATOM 797 O O . LEU A 1 102 ? -3.112 10.088 -5.749 1.00 86.44 102 LEU A O 1
ATOM 801 N N . ALA A 1 103 ? -2.673 8.331 -7.091 1.00 82.56 103 ALA A N 1
ATOM 802 C CA . ALA A 1 103 ? -3.950 8.323 -7.804 1.00 82.56 103 ALA A CA 1
ATOM 803 C C . ALA A 1 103 ? -5.095 7.589 -7.072 1.00 82.56 103 ALA A C 1
ATOM 805 O O . ALA A 1 103 ? -6.215 7.547 -7.598 1.00 82.56 103 ALA A O 1
ATOM 806 N N . GLN A 1 104 ? -4.854 7.004 -5.892 1.00 85.44 104 GLN A N 1
ATOM 807 C CA . GLN A 1 104 ? -5.931 6.430 -5.078 1.00 85.44 104 GLN A CA 1
ATOM 808 C C . GLN A 1 104 ? -6.803 7.524 -4.441 1.00 85.44 104 GLN A C 1
ATOM 810 O O . GLN A 1 104 ? -6.290 8.605 -4.138 1.00 85.44 104 GLN A O 1
ATOM 815 N N . PRO A 1 105 ? -8.100 7.262 -4.195 1.00 84.19 105 PRO A N 1
ATOM 816 C CA . PRO A 1 105 ? -8.953 8.154 -3.415 1.00 84.19 105 PRO A CA 1
ATOM 817 C C . PRO A 1 105 ? -8.407 8.406 -2.002 1.00 84.19 105 PRO A C 1
ATOM 819 O O . PRO A 1 105 ? -7.899 7.495 -1.347 1.00 84.19 105 PRO A O 1
ATOM 822 N N . ASP A 1 106 ? -8.561 9.636 -1.517 1.00 88.81 106 ASP A N 1
ATOM 823 C CA . ASP A 1 106 ? -8.142 10.022 -0.171 1.00 88.81 106 ASP A CA 1
ATOM 824 C C . ASP A 1 106 ? -9.104 9.450 0.888 1.00 88.81 106 ASP A C 1
ATOM 826 O O . ASP A 1 106 ? -10.316 9.673 0.851 1.00 88.81 106 ASP A O 1
ATOM 830 N N . PHE A 1 107 ? -8.554 8.753 1.884 1.00 91.44 107 PHE A N 1
ATOM 831 C CA . PHE A 1 107 ? -9.274 8.288 3.069 1.00 91.44 107 PHE A CA 1
ATOM 832 C C . PHE A 1 107 ? -9.287 9.382 4.146 1.00 91.44 107 PHE A C 1
ATOM 834 O O . PHE A 1 107 ? -8.472 9.414 5.076 1.00 91.44 107 PHE A O 1
ATOM 841 N N . ILE A 1 108 ? -10.194 10.343 3.969 1.00 88.69 108 ILE A N 1
ATOM 842 C CA . ILE A 1 108 ? -10.270 11.541 4.815 1.00 88.69 108 ILE A CA 1
ATOM 843 C C . ILE A 1 108 ? -10.919 11.224 6.169 1.00 88.69 108 ILE A C 1
ATOM 845 O O . ILE A 1 108 ? -10.401 11.652 7.198 1.00 88.69 108 ILE A O 1
ATOM 849 N N . GLU A 1 109 ? -11.989 10.429 6.199 1.00 88.81 109 GLU A N 1
ATOM 850 C CA . GLU A 1 109 ? -12.846 10.255 7.379 1.00 88.81 109 GLU A CA 1
ATOM 851 C C . GLU A 1 109 ? -12.910 8.788 7.829 1.00 88.81 109 GLU A C 1
ATOM 853 O O . GLU A 1 109 ? -13.410 7.938 7.104 1.00 88.81 109 GLU A O 1
ATOM 858 N N . ASP A 1 110 ? -12.480 8.492 9.064 1.00 90.94 110 ASP A N 1
ATOM 859 C CA . ASP A 1 110 ? -12.363 7.113 9.588 1.00 90.94 110 ASP A CA 1
ATOM 860 C C . ASP A 1 110 ? -13.690 6.314 9.594 1.00 90.94 110 ASP A C 1
ATOM 862 O O . ASP A 1 110 ? -13.679 5.099 9.772 1.00 90.94 110 ASP A O 1
ATOM 866 N N . HIS A 1 111 ? -14.833 6.990 9.444 1.00 88.00 111 HIS A N 1
ATOM 867 C CA . HIS A 1 111 ? -16.179 6.413 9.507 1.00 88.00 111 HIS A CA 1
ATOM 868 C C . HIS A 1 111 ? -16.874 6.293 8.138 1.00 88.00 111 HIS A C 1
ATOM 870 O O . HIS A 1 111 ? -18.003 5.802 8.085 1.00 88.00 111 HIS A O 1
ATOM 876 N N . LEU A 1 112 ? -16.231 6.724 7.043 1.00 84.62 112 LEU A N 1
ATOM 877 C CA . LEU A 1 112 ? -16.777 6.689 5.682 1.00 84.62 112 LEU A CA 1
ATOM 878 C C . LEU A 1 112 ? -15.752 6.106 4.702 1.00 84.62 112 LEU A C 1
ATOM 880 O O . LEU A 1 112 ? -14.618 6.570 4.616 1.00 84.62 112 LEU A O 1
ATOM 884 N N . LEU A 1 113 ? -16.166 5.122 3.903 1.00 82.88 113 LEU A N 1
ATOM 885 C CA . LEU A 1 113 ? -15.328 4.616 2.815 1.00 82.88 113 LEU A CA 1
ATOM 886 C C . LEU A 1 113 ? -15.216 5.651 1.671 1.00 82.88 113 LEU A C 1
ATOM 888 O O . LEU A 1 113 ? -16.203 6.338 1.378 1.00 82.88 113 LEU A O 1
ATOM 892 N N . PRO A 1 114 ? -14.062 5.752 0.978 1.00 75.75 114 PRO A N 1
ATOM 893 C CA . PRO A 1 114 ? -13.885 6.681 -0.139 1.00 75.75 114 PRO A CA 1
ATOM 894 C C . PRO A 1 114 ? -14.813 6.331 -1.305 1.00 75.75 114 PRO A C 1
ATOM 896 O O . PRO A 1 114 ? -14.849 5.179 -1.723 1.00 75.75 114 PRO A O 1
ATOM 899 N N . ARG A 1 115 ? -15.545 7.314 -1.849 1.00 68.81 115 ARG A N 1
ATOM 900 C CA . ARG A 1 115 ? -16.555 7.086 -2.905 1.00 68.81 115 ARG A CA 1
ATOM 901 C C . ARG A 1 115 ? -16.002 6.342 -4.121 1.00 68.81 115 ARG A C 1
ATOM 903 O O . ARG A 1 115 ? -14.851 6.545 -4.503 1.00 68.81 115 ARG A O 1
ATOM 910 N N . ASN A 1 116 ? -16.869 5.568 -4.781 1.00 60.81 116 ASN A N 1
ATOM 911 C CA . ASN A 1 116 ? -16.521 4.861 -6.010 1.00 60.81 116 ASN A CA 1
ATOM 912 C C . ASN A 1 116 ? -15.962 5.840 -7.049 1.00 60.81 116 ASN A C 1
ATOM 914 O O . ASN A 1 116 ? -16.634 6.790 -7.456 1.00 60.81 116 ASN A O 1
ATOM 918 N N . ARG A 1 117 ? -14.737 5.575 -7.502 1.00 58.03 117 ARG A N 1
ATOM 919 C CA . ARG A 1 117 ? -14.010 6.404 -8.466 1.00 58.03 117 ARG A CA 1
ATOM 920 C C . ARG A 1 117 ? -14.726 6.530 -9.816 1.00 58.03 117 ARG A C 1
ATOM 922 O O . ARG A 1 117 ? -14.585 7.560 -10.467 1.00 58.03 117 ARG A O 1
ATOM 929 N N . THR A 1 118 ? -15.455 5.501 -10.252 1.00 56.22 118 THR A N 1
ATOM 930 C CA . THR A 1 118 ? -15.961 5.420 -11.636 1.00 56.22 118 THR A CA 1
ATOM 931 C C . THR A 1 118 ? -17.284 6.159 -11.844 1.00 56.22 118 THR A C 1
ATOM 933 O O . THR A 1 118 ? -17.501 6.732 -12.907 1.00 56.22 118 THR A O 1
ATOM 936 N N . ASP A 1 119 ? -18.170 6.147 -10.846 1.00 58.25 119 ASP A N 1
ATOM 937 C CA . ASP A 1 119 ? -19.534 6.695 -10.931 1.00 58.25 119 ASP A CA 1
ATOM 938 C C . ASP A 1 119 ? -19.873 7.692 -9.802 1.00 58.25 119 ASP A C 1
ATOM 940 O O . ASP A 1 119 ? -20.971 8.247 -9.776 1.00 58.25 119 ASP A O 1
ATOM 944 N N . GLY A 1 120 ? -18.954 7.934 -8.856 1.00 56.25 120 GLY A N 1
ATOM 945 C CA . GLY A 1 120 ? -19.200 8.752 -7.661 1.00 56.25 120 GLY A CA 1
ATOM 946 C C . GLY A 1 120 ? -20.211 8.144 -6.676 1.00 56.25 120 GLY A C 1
ATOM 947 O O . GLY A 1 120 ? -20.640 8.831 -5.741 1.00 56.25 120 GLY A O 1
ATOM 948 N N . GLY A 1 121 ? -20.612 6.890 -6.901 1.00 52.22 121 GLY A N 1
ATOM 949 C CA . GLY A 1 121 ? -21.675 6.173 -6.208 1.00 52.22 121 GLY A CA 1
ATOM 950 C C . GLY A 1 121 ? -21.297 5.621 -4.823 1.00 52.22 121 GLY A C 1
ATOM 951 O O . GLY A 1 121 ? -20.238 5.954 -4.283 1.00 52.22 121 GLY A O 1
ATOM 952 N N . PRO A 1 122 ? -22.187 4.804 -4.219 1.00 50.06 122 PRO A N 1
ATOM 953 C CA . PRO A 1 122 ? -22.083 4.302 -2.841 1.00 50.06 122 PRO A CA 1
ATOM 954 C C . PRO A 1 122 ? -21.454 2.887 -2.698 1.00 50.06 122 PRO A C 1
ATOM 956 O O . PRO A 1 122 ? -21.289 2.198 -3.703 1.00 50.06 122 PRO A O 1
ATOM 959 N N . PRO A 1 123 ? -21.172 2.443 -1.449 1.00 53.47 123 PRO A N 1
ATOM 960 C CA . PRO A 1 123 ? -21.091 1.084 -0.880 1.00 53.47 123 PRO A CA 1
ATOM 961 C C . PRO A 1 123 ? -21.019 -0.230 -1.688 1.00 53.47 123 PRO A C 1
ATOM 963 O O . PRO A 1 123 ? -21.582 -1.208 -1.200 1.00 53.47 123 PRO A O 1
ATOM 966 N N . VAL A 1 124 ? -20.372 -0.344 -2.853 1.00 54.03 124 VAL A N 1
ATOM 967 C CA . VAL A 1 124 ? -20.273 -1.640 -3.571 1.00 54.03 124 VAL A CA 1
ATOM 968 C C . VAL A 1 124 ? -19.024 -2.430 -3.148 1.00 54.03 124 VAL A C 1
ATOM 970 O O . VAL A 1 124 ? -18.000 -2.402 -3.830 1.00 54.03 124 VAL A O 1
ATOM 973 N N . GLU A 1 125 ? -19.149 -3.184 -2.049 1.00 48.97 125 GLU A N 1
ATOM 974 C CA . GLU A 1 125 ? -18.116 -4.028 -1.400 1.00 48.97 125 GLU A CA 1
ATOM 975 C C . GLU A 1 125 ? -17.188 -4.790 -2.386 1.00 48.97 125 GLU A C 1
ATOM 977 O O . GLU A 1 125 ? -15.982 -4.841 -2.174 1.00 48.97 125 GLU A O 1
ATOM 982 N N . GLY A 1 126 ? -17.710 -5.313 -3.506 1.00 46.09 126 GLY A N 1
ATOM 983 C CA . GLY A 1 126 ? -16.937 -6.068 -4.512 1.00 46.09 126 GLY A CA 1
ATOM 984 C C . GLY A 1 126 ? -16.334 -5.275 -5.689 1.00 46.09 126 GLY A C 1
ATOM 985 O O . GLY A 1 126 ? -15.778 -5.888 -6.598 1.00 46.09 126 GLY A O 1
ATOM 986 N N . ARG A 1 127 ? -16.472 -3.942 -5.745 1.00 48.62 127 ARG A N 1
ATOM 987 C CA . ARG A 1 127 ? -15.937 -3.095 -6.846 1.00 48.62 127 ARG A CA 1
ATOM 988 C C . ARG A 1 127 ? -15.009 -1.969 -6.389 1.00 48.62 127 ARG A C 1
ATOM 990 O O . ARG A 1 127 ? -14.464 -1.260 -7.228 1.00 48.62 127 ARG A O 1
ATOM 997 N N . TRP A 1 128 ? -14.890 -1.753 -5.083 1.00 49.19 128 TRP A N 1
ATOM 998 C CA . TRP A 1 128 ? -14.452 -0.463 -4.544 1.00 49.19 128 TRP A CA 1
ATOM 999 C C . TRP A 1 128 ? -12.945 -0.245 -4.486 1.00 49.19 128 TRP A C 1
ATOM 1001 O O . TRP A 1 128 ? -12.496 0.889 -4.617 1.00 49.19 128 TRP A O 1
ATOM 1011 N N . MET A 1 129 ? -12.177 -1.324 -4.386 1.00 52.81 129 MET A N 1
ATOM 1012 C CA . MET A 1 129 ? -10.743 -1.350 -4.650 1.00 52.81 129 MET A CA 1
ATOM 1013 C C . MET A 1 129 ? -10.394 -2.779 -5.071 1.00 52.81 129 MET A C 1
ATOM 1015 O O . MET A 1 129 ? -10.301 -3.649 -4.203 1.00 52.81 129 MET A O 1
ATOM 1019 N N . PRO A 1 130 ? -10.250 -3.081 -6.376 1.00 52.66 130 PRO A N 1
ATOM 1020 C CA . PRO A 1 130 ? -9.598 -4.325 -6.763 1.00 52.66 130 PRO A CA 1
ATOM 1021 C C . PRO A 1 130 ? -8.179 -4.362 -6.167 1.00 52.66 130 PRO A C 1
ATOM 1023 O O . PRO A 1 130 ? -7.552 -3.324 -5.974 1.00 52.66 130 PRO A O 1
ATOM 1026 N N . ALA A 1 131 ? -7.652 -5.558 -5.882 1.00 51.38 131 ALA A N 1
ATOM 1027 C CA . ALA A 1 131 ? -6.253 -5.711 -5.451 1.00 51.38 131 ALA A CA 1
ATOM 1028 C C . ALA A 1 131 ? -5.257 -5.226 -6.531 1.00 51.38 131 ALA A C 1
ATOM 1030 O O . ALA A 1 131 ? -4.132 -4.829 -6.231 1.00 51.38 131 ALA A O 1
ATOM 1031 N N . VAL A 1 132 ? -5.714 -5.227 -7.787 1.00 53.28 132 VAL A N 1
ATOM 1032 C CA . VAL A 1 132 ? -5.073 -4.590 -8.939 1.00 53.28 132 VAL A CA 1
ATOM 1033 C C . VAL A 1 132 ? -5.115 -3.063 -8.759 1.00 53.28 132 VAL A C 1
ATOM 1035 O O . VAL A 1 132 ? -6.209 -2.518 -8.585 1.00 53.28 132 VAL A O 1
ATOM 1038 N N . PRO A 1 133 ? -3.974 -2.352 -8.818 1.00 53.66 133 PRO A N 1
ATOM 1039 C CA . PRO A 1 133 ? -3.957 -0.896 -8.721 1.00 53.66 133 PRO A CA 1
ATOM 1040 C C . PRO A 1 133 ? -4.757 -0.253 -9.859 1.00 53.66 133 PRO A C 1
ATOM 1042 O O . PRO A 1 133 ? -5.015 -0.856 -10.901 1.00 53.66 133 PRO A O 1
ATOM 1045 N N . ASN A 1 134 ? -5.129 1.019 -9.692 1.00 54.59 134 ASN A N 1
ATOM 1046 C CA . ASN A 1 134 ? -5.694 1.770 -10.808 1.00 54.59 134 ASN A CA 1
ATOM 1047 C C . ASN A 1 134 ? -4.659 1.815 -11.937 1.00 54.59 134 ASN A C 1
ATOM 1049 O O . ASN A 1 134 ? -3.595 2.402 -11.748 1.00 54.59 134 ASN A O 1
ATOM 1053 N N . VAL A 1 135 ? -4.994 1.266 -13.110 1.00 54.12 135 VAL A N 1
ATOM 1054 C CA . VAL A 1 135 ? -4.199 1.468 -14.326 1.00 54.12 135 VAL A CA 1
ATOM 1055 C C . VAL A 1 135 ? -4.222 2.961 -14.632 1.00 54.12 135 VAL A C 1
ATOM 1057 O O . VAL A 1 135 ? -5.194 3.495 -15.174 1.00 54.12 135 VAL A O 1
ATOM 1060 N N . ILE A 1 136 ? -3.161 3.655 -14.234 1.00 47.22 136 ILE A N 1
ATOM 1061 C CA . ILE A 1 136 ? -2.867 4.990 -14.727 1.00 47.22 136 ILE A CA 1
ATOM 1062 C C . ILE A 1 136 ? -2.397 4.766 -16.163 1.00 47.22 136 ILE A C 1
ATOM 1064 O O . ILE A 1 136 ? -1.342 4.160 -16.345 1.00 47.22 136 ILE A O 1
ATOM 1068 N N . PRO A 1 137 ? -3.152 5.191 -17.196 1.00 40.66 137 PRO A N 1
ATOM 1069 C CA . PRO A 1 137 ? -2.609 5.167 -18.545 1.00 40.66 137 PRO A CA 1
ATOM 1070 C C . PRO A 1 137 ? -1.327 6.007 -18.521 1.00 40.66 137 PRO A C 1
ATOM 1072 O O . PRO A 1 137 ? -1.385 7.121 -17.985 1.00 40.66 137 PRO A O 1
ATOM 1075 N N . PRO A 1 138 ? -0.188 5.499 -19.035 1.00 46.94 138 PRO A N 1
ATOM 1076 C CA . PRO A 1 138 ? 1.105 6.158 -18.896 1.00 46.94 138 PRO A CA 1
ATOM 1077 C C . PRO A 1 138 ? 0.958 7.602 -19.351 1.00 46.94 138 PRO A C 1
ATOM 1079 O O . PRO A 1 138 ? 0.566 7.872 -20.492 1.00 46.94 138 PRO A O 1
ATOM 1082 N N . GLY A 1 139 ? 1.156 8.526 -18.409 1.00 41.22 139 GLY A N 1
ATOM 1083 C CA . GLY A 1 139 ? 0.772 9.913 -18.611 1.00 41.22 139 GLY A CA 1
ATOM 1084 C C . GLY A 1 139 ? 1.452 10.468 -19.858 1.00 41.22 139 GLY A C 1
ATOM 1085 O O . GLY A 1 139 ? 2.618 10.178 -20.124 1.00 41.22 139 GLY A O 1
ATOM 1086 N N . SER A 1 140 ? 0.769 11.343 -20.601 1.00 44.91 140 SER A N 1
ATOM 1087 C CA . SER A 1 140 ? 1.393 12.064 -21.726 1.00 44.91 140 SER A CA 1
ATOM 1088 C C . SER A 1 140 ? 2.651 12.848 -21.306 1.00 44.91 140 SER A C 1
ATOM 1090 O O . SER A 1 140 ? 3.474 13.208 -22.150 1.00 44.91 140 SER A O 1
ATOM 1092 N N . GLY A 1 141 ? 2.807 13.063 -19.995 1.00 44.38 141 GLY A N 1
ATOM 1093 C CA . GLY A 1 141 ? 4.001 13.520 -19.303 1.00 44.38 141 GLY A CA 1
ATOM 1094 C C . GLY A 1 141 ? 4.847 12.428 -18.632 1.00 44.38 141 GLY A C 1
ATOM 1095 O O . GLY A 1 141 ? 5.343 12.691 -17.537 1.00 44.38 141 GLY A O 1
ATOM 1096 N N . VAL A 1 142 ? 5.139 11.288 -19.286 1.00 46.88 142 VAL A N 1
ATOM 1097 C CA . VAL A 1 142 ? 6.488 10.697 -19.135 1.00 46.88 142 VAL A CA 1
ATOM 1098 C C . VAL A 1 142 ? 7.439 11.847 -19.416 1.00 46.88 142 VAL A C 1
ATOM 1100 O O . VAL A 1 142 ? 7.493 12.356 -20.539 1.00 46.88 142 VAL A O 1
ATOM 1103 N N . ASN A 1 143 ? 8.065 12.363 -18.359 1.00 51.59 143 ASN A N 1
ATOM 1104 C CA . ASN A 1 143 ? 8.651 13.693 -18.382 1.00 51.59 143 ASN A CA 1
ATOM 1105 C C . ASN A 1 143 ? 9.875 13.634 -19.300 1.00 51.59 143 ASN A C 1
ATOM 1107 O O . ASN A 1 143 ? 10.938 13.178 -18.883 1.00 51.59 143 ASN A O 1
ATOM 1111 N N . ARG A 1 144 ? 9.688 13.982 -20.585 1.00 57.91 144 ARG A N 1
ATOM 1112 C CA . ARG A 1 144 ? 10.600 13.587 -21.676 1.00 57.91 144 ARG A CA 1
ATOM 1113 C C . ARG A 1 144 ? 12.029 14.042 -21.412 1.00 57.91 144 ARG A C 1
ATOM 1115 O O . ARG A 1 144 ? 12.961 13.341 -21.771 1.00 57.91 144 ARG A O 1
ATOM 1122 N N . SER A 1 145 ? 12.184 15.169 -20.722 1.00 59.34 145 SER A N 1
ATOM 1123 C CA . SER A 1 145 ? 13.451 15.673 -20.195 1.00 59.34 145 SER A CA 1
ATOM 1124 C C . SER A 1 145 ? 14.120 14.707 -19.205 1.00 59.34 145 SER A C 1
ATOM 1126 O O . SER A 1 145 ? 15.289 14.397 -19.395 1.00 59.34 145 SER A O 1
ATOM 1128 N N . LYS A 1 146 ? 13.411 14.181 -18.195 1.00 59.94 146 LYS A N 1
ATOM 1129 C CA . LYS A 1 146 ? 13.935 13.177 -17.247 1.00 59.94 146 LYS A CA 1
ATOM 1130 C C . LYS A 1 146 ? 14.225 11.834 -17.918 1.00 59.94 146 LYS A C 1
ATOM 1132 O O . LYS A 1 146 ? 15.291 11.280 -17.675 1.00 59.94 146 LYS A O 1
ATOM 1137 N N . ALA A 1 147 ? 13.328 11.337 -18.773 1.00 61.28 147 ALA A N 1
ATOM 1138 C CA . ALA A 1 147 ? 13.541 10.076 -19.491 1.00 61.28 147 ALA A CA 1
ATOM 1139 C C . ALA A 1 147 ? 14.752 10.167 -20.440 1.00 61.28 147 ALA A C 1
ATOM 1141 O O . ALA A 1 147 ? 15.582 9.263 -20.484 1.00 61.28 147 ALA A O 1
ATOM 1142 N N . LEU A 1 148 ? 14.918 11.301 -21.128 1.00 65.62 148 LEU A N 1
ATOM 1143 C CA . LEU A 1 148 ? 16.082 11.582 -21.970 1.00 65.62 148 LEU A CA 1
ATOM 1144 C C . LEU A 1 148 ? 17.355 11.821 -21.136 1.00 65.62 148 LEU A C 1
ATOM 1146 O O . LEU A 1 148 ? 18.429 11.417 -21.566 1.00 65.62 148 LEU A O 1
ATOM 1150 N N . LEU A 1 149 ? 17.257 12.396 -19.930 1.00 72.31 149 LEU A N 1
ATOM 1151 C CA . LEU A 1 149 ? 18.383 12.563 -18.999 1.00 72.31 149 LEU A CA 1
ATOM 1152 C C . LEU A 1 149 ? 18.876 11.216 -18.435 1.00 72.31 149 LEU A C 1
ATOM 1154 O O . LEU A 1 149 ? 20.082 10.964 -18.436 1.00 72.31 149 LEU A O 1
ATOM 1158 N N . LEU A 1 150 ? 17.970 10.335 -17.986 1.00 64.69 150 LEU A N 1
ATOM 1159 C CA . LEU A 1 150 ? 18.317 8.963 -17.586 1.00 64.69 150 LEU A CA 1
ATOM 1160 C C . LEU A 1 150 ? 18.845 8.165 -18.783 1.00 64.69 150 LEU A C 1
ATOM 1162 O O . LEU A 1 150 ? 19.875 7.500 -18.666 1.00 64.69 150 LEU A O 1
ATOM 1166 N N . GLY A 1 151 ? 18.189 8.290 -19.939 1.00 63.62 151 GLY A N 1
ATOM 1167 C CA . GLY A 1 151 ? 18.636 7.710 -21.201 1.00 63.62 151 GLY A CA 1
ATOM 1168 C C . GLY A 1 151 ? 20.055 8.146 -21.568 1.00 63.62 151 GLY A C 1
ATOM 1169 O O . GLY A 1 151 ? 20.865 7.296 -21.916 1.00 63.62 151 GLY A O 1
ATOM 1170 N N . LEU A 1 152 ? 20.411 9.428 -21.416 1.00 71.19 152 LEU A N 1
ATOM 1171 C CA . LEU A 1 152 ? 21.786 9.908 -21.613 1.00 71.19 152 LEU A CA 1
ATOM 1172 C C . LEU A 1 152 ? 22.758 9.300 -20.595 1.00 71.19 152 LEU A C 1
ATOM 1174 O O . LEU A 1 152 ? 23.843 8.857 -20.976 1.00 71.19 152 LEU A O 1
ATOM 1178 N N . LYS A 1 153 ? 22.377 9.266 -19.311 1.00 74.69 153 LYS A N 1
ATOM 1179 C CA . LYS A 1 153 ? 23.226 8.760 -18.219 1.00 74.69 153 LYS A CA 1
ATOM 1180 C C . LYS A 1 153 ? 23.661 7.307 -18.449 1.00 74.69 153 LYS A C 1
ATOM 1182 O O . LYS A 1 153 ? 24.799 6.970 -18.135 1.00 74.69 153 LYS A O 1
ATOM 1187 N N . TRP A 1 154 ? 22.784 6.472 -19.010 1.00 69.75 154 TRP A N 1
ATOM 1188 C CA . TRP A 1 154 ? 23.077 5.067 -19.331 1.00 69.75 154 TRP A CA 1
ATOM 1189 C C . TRP A 1 154 ? 23.539 4.847 -20.783 1.00 69.75 154 TRP A C 1
ATOM 1191 O O . TRP A 1 154 ? 24.351 3.958 -21.046 1.00 69.75 154 TRP A O 1
ATOM 1201 N N . GLY A 1 155 ? 23.093 5.688 -21.717 1.00 69.19 155 GLY A N 1
ATOM 1202 C CA . GLY A 1 155 ? 23.468 5.648 -23.129 1.00 69.19 155 GLY A CA 1
ATOM 1203 C C . GLY A 1 155 ? 24.914 6.067 -23.397 1.00 69.19 155 GLY A C 1
ATOM 1204 O O . GLY A 1 155 ? 25.553 5.477 -24.263 1.00 69.19 155 GLY A O 1
ATOM 1205 N N . ILE A 1 156 ? 25.474 7.017 -22.637 1.00 75.56 156 ILE A N 1
ATOM 1206 C CA . ILE A 1 156 ? 26.886 7.418 -22.786 1.00 75.56 156 ILE A CA 1
ATOM 1207 C C . ILE A 1 156 ? 27.843 6.242 -22.482 1.00 75.56 156 ILE A C 1
ATOM 1209 O O . ILE A 1 156 ? 28.650 5.920 -23.356 1.00 75.56 156 ILE A O 1
ATOM 1213 N N . PRO A 1 157 ? 27.752 5.536 -21.331 1.00 76.69 157 PRO A N 1
ATOM 1214 C CA . PRO A 1 157 ? 28.543 4.328 -21.081 1.00 76.69 157 PRO A CA 1
ATOM 1215 C C . PRO A 1 157 ? 28.382 3.252 -22.164 1.00 76.69 157 PRO A C 1
ATOM 1217 O O . PRO A 1 157 ? 29.378 2.699 -22.631 1.00 76.69 157 PRO A O 1
ATOM 1220 N N . ALA A 1 158 ? 27.147 2.987 -22.606 1.00 73.88 158 ALA A N 1
ATOM 1221 C CA . ALA A 1 158 ? 26.873 2.009 -23.659 1.00 73.88 158 ALA A CA 1
ATOM 1222 C C . ALA A 1 158 ? 27.522 2.403 -24.999 1.00 73.88 158 ALA A C 1
ATOM 1224 O O . ALA A 1 158 ? 28.111 1.557 -25.671 1.00 73.88 158 ALA A O 1
ATOM 1225 N N . GLY A 1 159 ? 27.479 3.689 -25.361 1.00 77.94 159 GLY A N 1
ATOM 1226 C CA . GLY A 1 159 ? 28.130 4.224 -26.555 1.00 77.94 159 GLY A CA 1
ATOM 1227 C C . GLY A 1 159 ? 29.656 4.136 -26.509 1.00 77.94 159 GLY A C 1
ATOM 1228 O O . GLY A 1 159 ? 30.272 3.796 -27.515 1.00 77.94 159 GLY A O 1
ATOM 1229 N N . VAL A 1 160 ? 30.281 4.360 -25.348 1.00 85.75 160 VAL A N 1
ATOM 1230 C CA . VAL A 1 160 ? 31.737 4.180 -25.184 1.00 85.75 160 VAL A CA 1
ATOM 1231 C C . VAL A 1 160 ? 32.135 2.712 -25.379 1.00 85.75 160 VAL A C 1
ATOM 1233 O O . VAL A 1 160 ? 33.071 2.430 -26.126 1.00 85.75 160 VAL A O 1
ATOM 1236 N N . ILE A 1 161 ? 31.399 1.770 -24.778 1.00 83.19 161 ILE A N 1
ATOM 1237 C CA . ILE A 1 161 ? 31.645 0.327 -24.949 1.00 83.19 161 ILE A CA 1
ATOM 1238 C C . ILE A 1 161 ? 31.453 -0.084 -26.419 1.00 83.19 161 ILE A C 1
ATOM 1240 O O . ILE A 1 161 ? 32.310 -0.767 -26.985 1.00 83.19 161 ILE A O 1
ATOM 1244 N N . GLY A 1 162 ? 30.376 0.381 -27.060 1.00 80.81 162 GLY A N 1
ATOM 1245 C CA . GLY A 1 162 ? 30.119 0.157 -28.485 1.00 80.81 162 GLY A CA 1
ATOM 1246 C C . GLY A 1 162 ? 31.240 0.695 -29.376 1.00 80.81 162 GLY A C 1
ATOM 1247 O O . GLY A 1 162 ? 31.707 -0.012 -30.266 1.00 80.81 162 GLY A O 1
ATOM 1248 N N . ALA A 1 163 ? 31.739 1.903 -29.104 1.00 86.56 163 ALA A N 1
ATOM 1249 C CA . ALA A 1 163 ? 32.825 2.507 -29.872 1.00 86.56 163 ALA A CA 1
ATOM 1250 C C . ALA A 1 163 ? 34.149 1.737 -29.742 1.00 86.56 163 ALA A C 1
ATOM 1252 O O . ALA A 1 163 ? 34.838 1.544 -30.744 1.00 86.56 163 ALA A O 1
ATOM 1253 N N . ILE A 1 164 ? 34.481 1.244 -28.543 1.00 89.06 164 ILE A N 1
ATOM 1254 C CA . ILE A 1 164 ? 35.669 0.404 -28.314 1.00 89.06 164 ILE A CA 1
ATOM 1255 C C . ILE A 1 164 ? 35.555 -0.911 -29.099 1.00 89.06 164 ILE A C 1
ATOM 1257 O O . ILE A 1 164 ? 36.482 -1.278 -29.821 1.00 89.06 164 ILE A O 1
ATOM 1261 N N . MET A 1 165 ? 34.407 -1.593 -29.027 1.00 86.25 165 MET A N 1
ATOM 1262 C CA . MET A 1 165 ? 34.172 -2.829 -29.786 1.00 86.25 165 MET A CA 1
ATOM 1263 C C . MET A 1 165 ? 34.208 -2.589 -31.301 1.00 86.25 165 MET A C 1
ATOM 1265 O O . MET A 1 165 ? 34.841 -3.351 -32.034 1.00 86.25 165 MET A O 1
ATOM 1269 N N . GLY A 1 166 ? 33.598 -1.498 -31.771 1.00 83.44 166 GLY A N 1
ATOM 1270 C CA . GLY A 1 166 ? 33.650 -1.078 -33.169 1.00 83.44 166 GLY A CA 1
ATOM 1271 C C . GLY A 1 166 ? 35.080 -0.817 -33.644 1.00 83.44 166 GLY A C 1
ATOM 1272 O O . GLY A 1 166 ? 35.455 -1.303 -34.711 1.00 83.44 166 GLY A O 1
ATOM 1273 N N . ALA A 1 167 ? 35.903 -0.125 -32.849 1.00 85.69 167 ALA A N 1
ATOM 1274 C CA . ALA A 1 167 ? 37.315 0.099 -33.157 1.00 85.69 167 ALA A CA 1
ATOM 1275 C C . ALA A 1 167 ? 38.092 -1.222 -33.277 1.00 85.69 167 ALA A C 1
ATOM 1277 O O . ALA A 1 167 ? 38.805 -1.415 -34.258 1.00 85.69 167 ALA A O 1
ATOM 1278 N N . ILE A 1 168 ? 37.912 -2.161 -32.341 1.00 89.44 168 ILE A N 1
ATOM 1279 C CA . ILE A 1 168 ? 38.575 -3.478 -32.390 1.00 89.44 168 ILE A CA 1
ATOM 1280 C C . ILE A 1 168 ? 38.214 -4.222 -33.688 1.00 89.44 168 ILE A C 1
ATOM 1282 O O . ILE A 1 168 ? 39.104 -4.706 -34.387 1.00 89.44 168 ILE A O 1
ATOM 1286 N N . ILE A 1 169 ? 36.929 -4.254 -34.060 1.00 87.38 169 ILE A N 1
ATOM 1287 C CA . ILE A 1 169 ? 36.456 -4.904 -35.295 1.00 87.38 169 ILE A CA 1
ATOM 1288 C C . ILE A 1 169 ? 37.067 -4.245 -36.544 1.00 87.38 169 ILE A C 1
ATOM 1290 O O . ILE A 1 169 ? 37.576 -4.936 -37.427 1.00 87.38 169 ILE A O 1
ATOM 1294 N N . GLY A 1 170 ? 37.054 -2.912 -36.625 1.00 85.94 170 GLY A N 1
ATOM 1295 C CA . GLY A 1 170 ? 37.581 -2.193 -37.790 1.00 85.94 170 GLY A CA 1
ATOM 1296 C C . GLY A 1 170 ? 39.112 -2.192 -37.883 1.00 85.94 170 GLY A C 1
ATOM 1297 O O . GLY A 1 170 ? 39.651 -2.118 -38.986 1.00 85.94 170 GLY A O 1
ATOM 1298 N N . TYR A 1 171 ? 39.819 -2.346 -36.758 1.00 89.31 171 TYR A N 1
ATOM 1299 C CA . TYR A 1 171 ? 41.264 -2.584 -36.740 1.00 89.31 171 TYR A CA 1
ATOM 1300 C C . TYR A 1 171 ? 41.612 -3.953 -37.346 1.00 89.31 171 TYR A C 1
ATOM 1302 O O . TYR A 1 171 ? 42.492 -4.037 -38.201 1.00 89.31 171 TYR A O 1
ATOM 1310 N N . VAL A 1 172 ? 40.866 -5.008 -36.989 1.00 91.31 172 VAL A N 1
ATOM 1311 C CA . VAL A 1 172 ? 41.008 -6.348 -37.601 1.00 91.31 172 VAL A CA 1
ATOM 1312 C C . VAL A 1 172 ? 40.689 -6.325 -39.104 1.00 91.31 172 VAL A C 1
ATOM 1314 O O . VAL A 1 172 ? 41.308 -7.059 -39.870 1.00 91.31 172 VAL A O 1
ATOM 1317 N N . ALA A 1 173 ? 39.800 -5.433 -39.554 1.00 86.00 173 ALA A N 1
ATOM 1318 C CA . ALA A 1 173 ? 39.518 -5.197 -40.974 1.00 86.00 173 ALA A CA 1
ATOM 1319 C C . ALA A 1 173 ? 40.636 -4.442 -41.739 1.00 86.00 173 ALA A C 1
ATOM 1321 O O . ALA A 1 173 ? 40.483 -4.160 -42.928 1.00 86.00 173 ALA A O 1
ATOM 1322 N N . GLY A 1 174 ? 41.763 -4.119 -41.093 1.00 84.06 174 GLY A N 1
ATOM 1323 C CA . GLY A 1 174 ? 43.009 -3.756 -41.774 1.00 84.06 174 GLY A CA 1
ATOM 1324 C C . GLY A 1 174 ? 43.145 -2.305 -42.242 1.00 84.06 174 GLY A C 1
ATOM 1325 O O . GLY A 1 174 ? 44.053 -2.013 -43.019 1.00 84.06 174 GLY A O 1
ATOM 1326 N N . SER A 1 175 ? 42.299 -1.369 -41.791 1.00 89.00 175 SER A N 1
ATOM 1327 C CA . SER A 1 175 ? 42.533 0.060 -42.056 1.00 89.00 175 SER A CA 1
ATOM 1328 C C . SER A 1 175 ? 42.067 0.985 -40.931 1.00 89.00 175 SER A C 1
ATOM 1330 O O . SER A 1 175 ? 41.015 0.792 -40.324 1.00 89.00 175 SER A O 1
ATOM 1332 N N . THR A 1 176 ? 42.823 2.063 -40.705 1.00 86.31 176 THR A N 1
ATOM 1333 C CA . THR A 1 176 ? 42.468 3.133 -39.756 1.00 86.31 176 THR A CA 1
ATOM 1334 C C . THR A 1 176 ? 41.132 3.790 -40.111 1.00 86.31 176 THR A C 1
ATOM 1336 O O . THR A 1 176 ? 40.385 4.184 -39.221 1.00 86.31 176 THR A O 1
ATOM 1339 N N . PHE A 1 177 ? 40.806 3.876 -41.406 1.00 88.50 177 PHE A N 1
ATOM 1340 C CA . PHE A 1 177 ? 39.509 4.373 -41.862 1.00 88.50 177 PHE A CA 1
ATOM 1341 C C . PHE A 1 177 ? 38.376 3.448 -41.403 1.00 88.50 177 PHE A C 1
ATOM 1343 O O . PHE A 1 177 ? 37.462 3.920 -40.732 1.00 88.50 177 PHE A O 1
ATOM 1350 N N . ALA A 1 178 ? 38.483 2.134 -41.655 1.00 80.94 178 ALA A N 1
ATOM 1351 C CA . ALA A 1 178 ? 37.503 1.159 -41.175 1.00 80.94 178 ALA A CA 1
ATOM 1352 C C . ALA A 1 178 ? 37.343 1.224 -39.649 1.00 80.94 178 ALA A C 1
ATOM 1354 O O . ALA A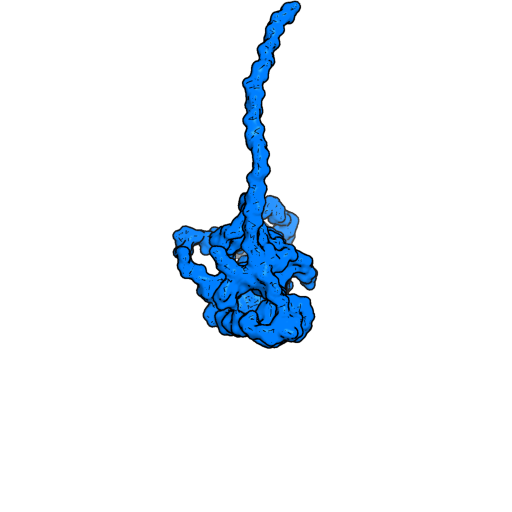 1 178 ? 36.216 1.353 -39.185 1.00 80.94 178 ALA A O 1
ATOM 1355 N N . MET A 1 179 ? 38.450 1.240 -38.893 1.00 85.19 179 MET A N 1
ATOM 1356 C CA . MET A 1 179 ? 38.466 1.395 -37.429 1.00 85.19 179 MET A CA 1
ATOM 1357 C C . MET A 1 179 ? 37.647 2.599 -36.942 1.00 85.19 179 MET A C 1
ATOM 1359 O O . MET A 1 179 ? 36.823 2.452 -36.040 1.00 85.19 179 MET A O 1
ATOM 1363 N N . VAL A 1 180 ? 37.846 3.783 -37.530 1.00 86.56 180 VAL A N 1
ATOM 1364 C CA . VAL A 1 180 ? 37.098 4.993 -37.147 1.00 86.56 180 VAL A CA 1
ATOM 1365 C C . VAL A 1 180 ? 35.625 4.875 -37.549 1.00 86.56 180 VAL A C 1
ATOM 1367 O O . VAL A 1 180 ? 34.748 5.195 -36.746 1.00 86.56 180 VAL A O 1
ATOM 1370 N N . THR A 1 181 ? 35.327 4.386 -38.757 1.00 88.12 181 THR A N 1
ATOM 1371 C CA . THR A 1 181 ? 33.943 4.259 -39.241 1.00 88.12 181 THR A CA 1
ATOM 1372 C C . THR A 1 181 ? 33.130 3.267 -38.405 1.00 88.12 181 THR A C 1
ATOM 1374 O O . THR A 1 181 ? 32.003 3.581 -38.015 1.00 88.12 181 THR A O 1
ATOM 1377 N N . THR A 1 182 ? 33.687 2.101 -38.065 1.00 83.88 182 THR A N 1
ATOM 1378 C CA . THR A 1 182 ? 33.005 1.107 -37.223 1.00 83.88 182 THR A CA 1
ATOM 1379 C C . THR A 1 182 ? 32.903 1.561 -35.769 1.00 83.88 182 THR A C 1
ATOM 1381 O O . THR A 1 182 ? 31.859 1.344 -35.158 1.00 83.88 182 THR A O 1
ATOM 1384 N N . ALA A 1 183 ? 33.914 2.241 -35.216 1.00 85.62 183 ALA A N 1
ATOM 1385 C CA . ALA A 1 183 ? 33.834 2.826 -33.874 1.00 85.62 183 ALA A CA 1
ATOM 1386 C C . ALA A 1 183 ? 32.688 3.844 -33.757 1.00 85.62 183 ALA A C 1
ATOM 1388 O O . ALA A 1 183 ? 31.887 3.768 -32.827 1.00 85.62 183 ALA A O 1
ATOM 1389 N N . VAL A 1 184 ? 32.554 4.757 -34.727 1.00 87.56 184 VAL A N 1
ATOM 1390 C CA . VAL A 1 184 ? 31.447 5.727 -34.751 1.00 87.56 184 VAL A CA 1
ATOM 1391 C C . VAL A 1 184 ? 30.099 5.020 -34.912 1.00 87.56 184 VAL A C 1
ATOM 1393 O O . VAL A 1 184 ? 29.166 5.329 -34.172 1.00 87.56 184 VAL A O 1
ATOM 1396 N N . PHE A 1 185 ? 29.992 4.048 -35.824 1.00 89.56 185 PHE A N 1
ATOM 1397 C CA . PHE A 1 185 ? 28.737 3.332 -36.069 1.00 89.56 185 PHE A CA 1
ATOM 1398 C C . PHE A 1 185 ? 28.255 2.546 -34.841 1.00 89.56 185 PHE A C 1
ATOM 1400 O O . PHE A 1 185 ? 27.124 2.739 -34.395 1.00 89.56 185 PHE A O 1
ATOM 1407 N N . PHE A 1 186 ? 29.111 1.700 -34.257 1.00 82.75 186 PHE A N 1
ATOM 1408 C CA . PHE A 1 186 ? 28.753 0.924 -33.067 1.00 82.75 186 PHE A CA 1
ATOM 1409 C C . PHE A 1 186 ? 28.575 1.815 -31.835 1.00 82.75 186 PHE A C 1
ATOM 1411 O O . PHE A 1 186 ? 27.663 1.573 -31.052 1.00 82.75 186 PHE A O 1
ATOM 1418 N N . GLY A 1 187 ? 29.367 2.880 -31.680 1.00 85.19 187 GLY A N 1
ATOM 1419 C CA . GLY A 1 187 ? 29.177 3.841 -30.594 1.00 85.19 187 GLY A CA 1
ATOM 1420 C C . GLY A 1 187 ? 27.819 4.542 -30.659 1.00 85.19 187 GLY A C 1
ATOM 1421 O O . GLY A 1 187 ? 27.110 4.604 -29.654 1.00 85.19 187 GLY A O 1
ATOM 1422 N N . LEU A 1 188 ? 27.407 5.001 -31.845 1.00 83.31 188 LEU A N 1
ATOM 1423 C CA . LEU A 1 188 ? 26.098 5.626 -32.041 1.00 83.31 188 LEU A CA 1
ATOM 1424 C C . LEU A 1 188 ? 24.955 4.618 -31.839 1.00 83.31 188 LEU A C 1
ATOM 1426 O O . LEU A 1 188 ? 23.998 4.909 -31.122 1.00 83.31 188 LEU A O 1
ATOM 1430 N N . ALA A 1 189 ? 25.066 3.421 -32.424 1.00 80.56 189 ALA A N 1
ATOM 1431 C CA . ALA A 1 189 ? 24.057 2.371 -32.303 1.00 80.56 189 ALA A CA 1
ATOM 1432 C C . ALA A 1 189 ? 23.875 1.911 -30.846 1.00 80.56 189 ALA A C 1
ATOM 1434 O O . ALA A 1 189 ? 22.743 1.811 -30.373 1.00 80.56 189 ALA A O 1
ATOM 1435 N N . SER A 1 190 ? 24.968 1.695 -30.107 1.00 75.69 190 SER A N 1
ATOM 1436 C CA . SER A 1 190 ? 24.924 1.315 -28.690 1.00 75.69 190 SER A CA 1
ATOM 1437 C C . SER A 1 190 ? 24.450 2.455 -27.786 1.00 75.69 190 SER A C 1
ATOM 1439 O O . SER A 1 190 ? 23.745 2.186 -26.815 1.00 75.69 190 SER A O 1
ATOM 1441 N N . ALA A 1 191 ? 24.755 3.717 -28.108 1.00 74.00 191 ALA A N 1
ATOM 1442 C CA . ALA A 1 191 ? 24.198 4.863 -27.390 1.00 74.00 191 ALA A CA 1
ATOM 1443 C C . ALA A 1 191 ? 22.677 4.971 -27.584 1.00 74.00 191 ALA A C 1
ATOM 1445 O O . ALA A 1 191 ? 21.949 5.114 -26.604 1.00 74.00 191 ALA A O 1
ATOM 1446 N N . ILE A 1 192 ? 22.184 4.835 -28.822 1.00 74.81 192 ILE A N 1
ATOM 1447 C CA . ILE A 1 192 ? 20.742 4.827 -29.124 1.00 74.81 192 ILE A CA 1
ATOM 1448 C C . ILE A 1 192 ? 20.060 3.637 -28.436 1.00 74.81 192 ILE A C 1
ATOM 1450 O O . ILE A 1 192 ? 19.039 3.822 -27.777 1.00 74.81 192 ILE A O 1
ATOM 1454 N N . ALA A 1 193 ? 20.640 2.436 -28.516 1.00 73.06 193 ALA A N 1
ATOM 1455 C CA . ALA A 1 193 ? 20.117 1.255 -27.833 1.00 73.06 193 ALA A CA 1
ATOM 1456 C C . ALA A 1 193 ? 20.095 1.430 -26.304 1.00 73.06 193 ALA A C 1
ATOM 1458 O O . ALA A 1 193 ? 19.117 1.048 -25.672 1.00 73.06 193 ALA A O 1
ATOM 1459 N N . GLY A 1 194 ? 21.119 2.054 -25.710 1.00 68.81 194 GLY A N 1
ATOM 1460 C CA . GLY A 1 194 ? 21.168 2.370 -24.279 1.00 68.81 194 GLY A CA 1
ATOM 1461 C C . GLY A 1 194 ? 20.151 3.434 -23.851 1.00 68.81 194 GLY A C 1
ATOM 1462 O O . GLY A 1 194 ? 19.542 3.298 -22.792 1.00 68.81 194 GLY A O 1
ATOM 1463 N N . VAL A 1 195 ? 19.903 4.451 -24.686 1.00 69.62 195 VAL A N 1
ATOM 1464 C CA . VAL A 1 195 ? 18.832 5.442 -24.469 1.00 69.62 195 VAL A CA 1
ATOM 1465 C C . VAL A 1 195 ? 17.458 4.775 -24.541 1.00 69.62 195 VAL A C 1
ATOM 1467 O O . VAL A 1 195 ? 16.636 5.006 -23.658 1.00 69.62 195 VAL A O 1
ATOM 1470 N N . ILE A 1 196 ? 17.216 3.929 -25.549 1.00 68.62 196 ILE A N 1
ATOM 1471 C CA . ILE A 1 196 ? 15.954 3.192 -25.698 1.00 68.62 196 ILE A CA 1
ATOM 1472 C C . ILE A 1 196 ? 15.769 2.236 -24.520 1.00 68.62 196 ILE A C 1
ATOM 1474 O O . ILE A 1 196 ? 14.741 2.318 -23.868 1.00 68.62 196 ILE A O 1
ATOM 1478 N N . ALA A 1 197 ? 16.759 1.403 -24.191 1.00 64.19 197 ALA A N 1
ATOM 1479 C CA . ALA A 1 197 ? 16.692 0.465 -23.069 1.00 64.19 197 ALA A CA 1
ATOM 1480 C C . ALA A 1 197 ? 16.536 1.166 -21.710 1.00 64.19 197 ALA A C 1
ATOM 1482 O O . ALA A 1 197 ? 15.871 0.638 -20.826 1.00 64.19 197 ALA A O 1
ATOM 1483 N N . GLY A 1 198 ? 17.127 2.353 -21.536 1.00 60.09 198 GLY A N 1
ATOM 1484 C CA . GLY A 1 198 ? 16.928 3.188 -20.353 1.00 60.09 198 GLY A CA 1
ATOM 1485 C C . GLY A 1 198 ? 15.505 3.743 -20.271 1.00 60.09 198 GLY A C 1
ATOM 1486 O O . GLY A 1 198 ? 14.867 3.617 -19.233 1.00 60.09 198 GLY A O 1
ATOM 1487 N N . ALA A 1 199 ? 14.987 4.299 -21.370 1.00 60.72 199 ALA A N 1
ATOM 1488 C CA . ALA A 1 199 ? 13.630 4.843 -21.435 1.00 60.72 199 ALA A CA 1
ATOM 1489 C C . ALA A 1 199 ? 12.543 3.756 -21.359 1.00 60.72 199 ALA A C 1
ATOM 1491 O O . ALA A 1 199 ? 11.485 3.989 -20.782 1.00 60.72 199 ALA A O 1
ATOM 1492 N N . THR A 1 200 ? 12.795 2.567 -21.912 1.00 57.81 200 THR A N 1
ATOM 1493 C CA . THR A 1 200 ? 11.870 1.434 -21.829 1.00 57.81 200 THR A CA 1
ATOM 1494 C C . THR A 1 200 ? 12.001 0.651 -20.536 1.00 57.81 200 THR A C 1
ATOM 1496 O O . THR A 1 200 ? 11.122 -0.156 -20.283 1.00 57.81 200 THR A O 1
ATOM 1499 N N . ARG A 1 201 ? 13.025 0.852 -19.693 1.00 53.56 201 ARG A N 1
ATOM 1500 C CA . ARG A 1 201 ? 13.115 0.114 -18.422 1.00 53.56 201 ARG A CA 1
ATOM 1501 C C . ARG A 1 201 ? 11.962 0.473 -17.492 1.00 53.56 201 ARG A C 1
ATOM 1503 O O . ARG A 1 201 ? 11.289 -0.430 -17.012 1.00 53.56 201 ARG A O 1
ATOM 1510 N N . ASP A 1 202 ? 11.693 1.767 -17.345 1.00 47.03 202 ASP A N 1
ATOM 1511 C CA . ASP A 1 202 ? 10.556 2.268 -16.572 1.00 47.03 202 ASP A CA 1
ATOM 1512 C C . ASP A 1 202 ? 9.240 1.830 -17.251 1.00 47.03 202 ASP A C 1
ATOM 1514 O O . ASP A 1 202 ? 8.407 1.164 -16.644 1.00 47.03 202 ASP A O 1
ATOM 1518 N N . SER A 1 203 ? 9.106 2.054 -18.568 1.00 48.38 203 SER A N 1
ATOM 1519 C CA . SER A 1 203 ? 7.880 1.710 -19.311 1.00 48.38 203 SER A CA 1
ATOM 1520 C C . SER A 1 203 ? 7.603 0.209 -19.487 1.00 48.38 203 SER A C 1
ATOM 1522 O O . SER A 1 203 ? 6.471 -0.151 -19.792 1.00 48.38 203 SER A O 1
ATOM 1524 N N . ALA A 1 204 ? 8.598 -0.673 -19.361 1.00 39.50 204 ALA A N 1
ATOM 1525 C CA . ALA A 1 204 ? 8.439 -2.127 -19.492 1.00 39.50 204 ALA A CA 1
ATOM 1526 C C . ALA A 1 204 ? 8.243 -2.824 -18.142 1.00 39.50 204 ALA A C 1
ATOM 1528 O O . ALA A 1 204 ? 7.683 -3.918 -18.123 1.00 39.50 204 ALA A O 1
ATOM 1529 N N . VAL A 1 205 ? 8.641 -2.193 -17.032 1.00 44.88 205 VAL A N 1
ATOM 1530 C CA . VAL A 1 205 ? 8.113 -2.542 -15.706 1.00 44.88 205 VAL A CA 1
ATOM 1531 C C . VAL A 1 205 ? 6.628 -2.165 -15.675 1.00 44.88 205 VAL A C 1
ATOM 1533 O O . VAL A 1 205 ? 5.795 -3.064 -15.560 1.00 44.88 205 VAL A O 1
ATOM 1536 N N . ASP A 1 206 ? 6.289 -0.905 -15.990 1.00 43.09 206 ASP A N 1
ATOM 1537 C CA . ASP A 1 206 ? 4.895 -0.433 -16.087 1.00 43.09 206 ASP A CA 1
ATOM 1538 C C . ASP A 1 206 ? 4.034 -1.292 -17.045 1.00 43.09 206 ASP A C 1
ATOM 1540 O O . ASP A 1 206 ? 2.883 -1.611 -16.750 1.00 43.09 206 ASP A O 1
ATOM 1544 N N . ALA A 1 207 ? 4.561 -1.693 -18.212 1.00 36.44 207 ALA A N 1
ATOM 1545 C CA . ALA A 1 207 ? 3.824 -2.523 -19.175 1.00 36.44 207 ALA A CA 1
ATOM 1546 C C . ALA A 1 207 ? 3.839 -4.028 -18.848 1.00 36.44 207 ALA A C 1
ATOM 1548 O O . ALA A 1 207 ? 2.918 -4.748 -19.243 1.00 36.44 207 ALA A O 1
ATOM 1549 N N . GLY A 1 208 ? 4.850 -4.514 -18.123 1.00 37.00 208 GLY A N 1
ATOM 1550 C CA . GLY A 1 208 ? 4.905 -5.889 -17.627 1.00 37.00 208 GLY A CA 1
ATOM 1551 C C . GLY A 1 208 ? 3.798 -6.160 -16.610 1.00 37.00 208 GLY A C 1
ATOM 1552 O O . GLY A 1 208 ? 3.124 -7.189 -16.694 1.00 37.00 208 GLY A O 1
ATOM 1553 N N . GLU A 1 209 ? 3.527 -5.191 -15.731 1.00 42.31 209 GLU A N 1
ATOM 1554 C CA . GLU A 1 209 ? 2.395 -5.210 -14.794 1.00 42.31 209 GLU A CA 1
ATOM 1555 C C . GLU A 1 209 ? 1.041 -5.341 -15.523 1.00 42.31 209 GLU A C 1
ATOM 1557 O O . GLU A 1 209 ? 0.185 -6.129 -15.112 1.00 42.31 209 GLU A O 1
ATOM 1562 N N . ILE A 1 210 ? 0.873 -4.667 -16.671 1.00 40.69 210 ILE A N 1
ATOM 1563 C CA . ILE A 1 210 ? -0.353 -4.726 -17.496 1.00 40.69 210 ILE A CA 1
ATOM 1564 C C . ILE A 1 210 ? -0.578 -6.119 -18.122 1.00 40.69 210 ILE A C 1
ATOM 1566 O O . ILE A 1 210 ? -1.720 -6.491 -18.397 1.00 40.69 210 ILE A O 1
ATOM 1570 N N . HIS A 1 211 ? 0.472 -6.911 -18.362 1.00 36.12 211 HIS A N 1
ATOM 1571 C CA . HIS A 1 211 ? 0.347 -8.266 -18.928 1.00 36.12 211 HIS A CA 1
ATOM 1572 C C . HIS A 1 211 ? 0.372 -9.389 -17.884 1.00 36.12 211 HIS A C 1
ATOM 1574 O O . HIS A 1 211 ? -0.236 -10.434 -18.121 1.00 36.12 211 HIS A O 1
ATOM 1580 N N . ALA A 1 212 ? 0.981 -9.174 -16.716 1.00 42.59 212 ALA A N 1
ATOM 1581 C CA . ALA A 1 212 ? 0.866 -10.093 -15.583 1.00 42.59 212 ALA A CA 1
ATOM 1582 C C . ALA A 1 212 ? -0.563 -10.125 -14.999 1.00 42.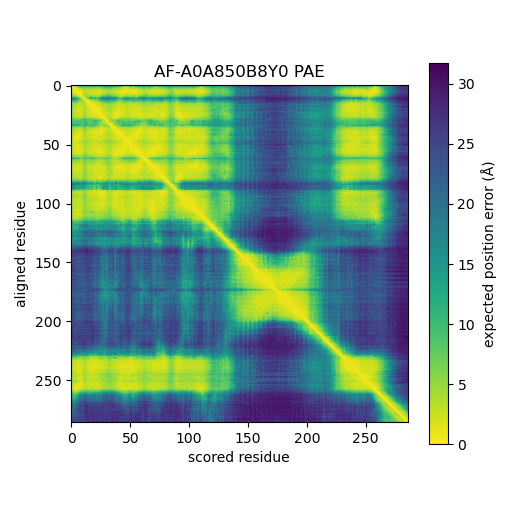59 212 ALA A C 1
ATOM 1584 O O . ALA A 1 212 ? -0.995 -11.149 -14.470 1.00 42.59 212 ALA A O 1
ATOM 1585 N N . MET A 1 213 ? -1.319 -9.028 -15.125 1.00 46.34 213 MET A N 1
ATOM 1586 C CA . MET A 1 213 ? -2.672 -8.880 -14.575 1.00 46.34 213 MET A CA 1
ATOM 1587 C C . MET A 1 213 ? -3.772 -9.010 -15.640 1.00 46.34 213 MET A C 1
ATOM 1589 O O . MET A 1 213 ? -4.595 -8.112 -15.807 1.00 46.34 213 MET A O 1
ATOM 1593 N N . ASN A 1 214 ? -3.838 -10.149 -16.341 1.00 39.62 214 ASN A N 1
ATOM 1594 C CA . ASN A 1 214 ? -5.015 -10.493 -17.148 1.00 39.62 214 ASN A CA 1
ATOM 1595 C C . ASN A 1 214 ? -6.073 -11.218 -16.278 1.00 39.62 214 ASN A C 1
ATOM 1597 O O . ASN A 1 214 ? -5.911 -12.412 -15.989 1.00 39.62 214 ASN A O 1
ATOM 1601 N N . PRO A 1 215 ? -7.167 -10.546 -15.856 1.00 43.41 215 PRO A N 1
ATOM 1602 C CA . PRO A 1 215 ? -8.124 -11.100 -14.896 1.00 43.41 215 PRO A CA 1
ATOM 1603 C C . PRO A 1 215 ? -8.963 -12.253 -15.460 1.00 43.41 215 PRO A C 1
ATOM 1605 O O . PRO A 1 215 ? -9.580 -12.977 -14.689 1.00 43.41 215 PRO A O 1
ATOM 1608 N N . ALA A 1 216 ? -8.963 -12.477 -16.780 1.00 42.88 216 ALA A N 1
ATOM 1609 C CA . ALA A 1 216 ? -9.656 -13.609 -17.401 1.00 42.88 216 ALA A CA 1
ATOM 1610 C C . ALA A 1 216 ? -9.071 -14.984 -17.006 1.00 42.88 216 ALA A C 1
ATOM 1612 O O . ALA A 1 216 ? -9.716 -16.008 -17.220 1.00 42.88 216 ALA A O 1
ATOM 1613 N N . THR A 1 217 ? -7.863 -15.006 -16.433 1.00 41.12 217 THR A N 1
ATOM 1614 C CA . THR A 1 217 ? -7.154 -16.220 -15.985 1.00 41.12 217 THR A CA 1
ATOM 1615 C C . THR A 1 217 ? -7.153 -16.409 -14.465 1.00 41.12 217 THR A C 1
ATOM 1617 O O . THR A 1 217 ? -6.841 -17.499 -13.993 1.00 41.12 217 THR A O 1
ATOM 1620 N N . ALA A 1 218 ? -7.517 -15.381 -13.693 1.00 43.47 218 ALA A N 1
ATOM 1621 C CA . ALA A 1 218 ? -7.639 -15.464 -12.241 1.00 43.47 218 ALA A CA 1
ATOM 1622 C C . ALA A 1 218 ? -9.092 -15.800 -11.873 1.00 43.47 218 ALA A C 1
ATOM 1624 O O . ALA A 1 218 ? -9.984 -14.959 -11.978 1.00 43.47 218 ALA A O 1
ATOM 1625 N N . GLY A 1 219 ? -9.342 -17.048 -11.467 1.00 35.09 219 GLY A N 1
ATOM 1626 C CA . GLY A 1 219 ? -10.675 -17.482 -11.044 1.00 35.09 219 GLY A CA 1
ATOM 1627 C C . GLY A 1 219 ? -11.201 -16.695 -9.829 1.00 35.09 219 GLY A C 1
ATOM 1628 O O . GLY A 1 219 ? -10.409 -16.137 -9.066 1.00 35.09 219 GLY A O 1
ATOM 1629 N N . PRO A 1 220 ? -12.528 -16.685 -9.586 1.00 38.25 220 PRO A N 1
ATOM 1630 C CA . PRO A 1 220 ? -13.180 -15.904 -8.521 1.00 38.25 220 PRO A CA 1
ATOM 1631 C C . PRO A 1 220 ? -12.905 -16.410 -7.084 1.00 38.25 220 PRO A C 1
ATOM 1633 O O . PRO A 1 220 ? -13.689 -16.161 -6.173 1.00 38.25 220 PRO A O 1
ATOM 1636 N N . THR A 1 221 ? -11.806 -17.135 -6.877 1.00 38.25 221 THR A N 1
ATOM 1637 C CA . THR A 1 221 ? -11.400 -17.789 -5.624 1.00 38.25 221 THR A CA 1
ATOM 1638 C C . THR A 1 221 ? -9.969 -17.443 -5.206 1.00 38.25 221 THR A C 1
ATOM 1640 O O . THR A 1 221 ? -9.418 -18.125 -4.351 1.00 38.25 221 THR A O 1
ATOM 1643 N N . ALA A 1 222 ? -9.358 -16.397 -5.778 1.00 42.41 222 ALA A N 1
ATOM 1644 C CA . ALA A 1 222 ? -8.091 -15.847 -5.290 1.00 42.41 222 ALA A CA 1
ATOM 1645 C C . ALA A 1 222 ? -8.309 -15.138 -3.937 1.00 42.41 222 ALA A C 1
ATOM 1647 O O . ALA A 1 222 ? -8.416 -13.912 -3.853 1.00 42.41 222 ALA A O 1
ATOM 1648 N N . THR A 1 223 ? -8.447 -15.928 -2.872 1.00 43.69 223 THR A N 1
ATOM 1649 C CA . THR A 1 223 ? -8.530 -15.439 -1.496 1.00 43.69 223 THR A CA 1
ATOM 1650 C C . THR A 1 223 ? -7.252 -14.689 -1.140 1.00 43.69 223 THR A C 1
ATOM 1652 O O . THR A 1 223 ? -6.157 -15.195 -1.366 1.00 43.69 223 THR A O 1
ATOM 1655 N N . GLY A 1 224 ? -7.375 -13.502 -0.536 1.00 43.62 224 GLY A N 1
ATOM 1656 C CA . GLY A 1 224 ? -6.236 -12.615 -0.248 1.00 43.62 224 GLY A CA 1
ATOM 1657 C C . GLY A 1 224 ? -5.112 -13.213 0.614 1.00 43.62 224 GLY A C 1
ATOM 1658 O O . GLY A 1 224 ? -4.027 -12.638 0.659 1.00 43.62 224 GLY A O 1
ATOM 1659 N N . LEU A 1 225 ? -5.346 -14.371 1.243 1.00 46.12 225 LEU A N 1
ATOM 1660 C CA . LEU A 1 225 ? -4.341 -15.154 1.966 1.00 46.12 225 LEU A CA 1
ATOM 1661 C C . LEU A 1 225 ? -3.163 -15.589 1.079 1.00 46.12 225 LEU A C 1
ATOM 1663 O O . LEU A 1 225 ? -2.029 -15.579 1.552 1.00 46.12 225 LEU A O 1
ATOM 1667 N N . ASP A 1 226 ? -3.399 -15.930 -0.193 1.00 49.03 226 ASP A N 1
ATOM 1668 C CA . ASP A 1 226 ? -2.341 -16.464 -1.068 1.00 49.03 226 ASP A CA 1
ATOM 1669 C C . ASP A 1 226 ? -1.267 -15.403 -1.377 1.00 49.03 226 ASP A C 1
ATOM 1671 O O . ASP A 1 226 ? -0.085 -15.717 -1.535 1.00 49.03 226 ASP A O 1
ATOM 1675 N N . ASN A 1 227 ? -1.665 -14.125 -1.403 1.00 52.00 227 ASN A N 1
ATOM 1676 C CA . ASN A 1 227 ? -0.785 -12.997 -1.712 1.00 52.00 227 ASN A CA 1
ATOM 1677 C C . ASN A 1 227 ? -0.035 -12.432 -0.504 1.00 52.00 227 ASN A C 1
ATOM 1679 O O . ASN A 1 227 ? 1.047 -11.885 -0.706 1.00 52.00 227 ASN A O 1
ATOM 1683 N N . ALA A 1 228 ? -0.547 -12.582 0.724 1.00 53.69 228 ALA A N 1
ATOM 1684 C CA . ALA A 1 228 ? 0.160 -12.150 1.938 1.00 53.69 228 ALA A CA 1
ATOM 1685 C C . ALA A 1 228 ? 1.498 -12.895 2.135 1.00 53.69 228 ALA A C 1
ATOM 1687 O O . ALA A 1 228 ? 2.383 -12.419 2.852 1.00 53.69 228 ALA A O 1
ATOM 1688 N N . GLY A 1 229 ? 1.641 -14.050 1.471 1.00 59.78 229 GLY A N 1
ATOM 1689 C CA . GLY A 1 229 ? 2.768 -14.963 1.571 1.00 59.78 229 GLY A CA 1
ATOM 1690 C C . GLY A 1 229 ? 2.682 -15.815 2.835 1.00 59.78 229 GLY A C 1
ATOM 1691 O O . GLY A 1 229 ? 2.351 -15.331 3.917 1.00 59.78 229 GLY A O 1
ATOM 1692 N N . THR A 1 230 ? 3.040 -17.096 2.734 1.00 65.94 230 THR A N 1
ATOM 1693 C CA . THR A 1 230 ? 2.993 -18.041 3.867 1.00 65.94 230 THR A CA 1
ATOM 1694 C C . THR A 1 230 ? 3.809 -17.560 5.077 1.00 65.94 230 THR A C 1
ATOM 1696 O O . THR A 1 230 ? 3.459 -17.859 6.215 1.00 65.94 230 THR A O 1
ATOM 1699 N N . ALA A 1 231 ? 4.869 -16.778 4.840 1.00 73.19 231 ALA A N 1
ATOM 1700 C CA . ALA A 1 231 ? 5.695 -16.156 5.876 1.00 73.19 231 ALA A CA 1
ATOM 1701 C C . ALA A 1 231 ? 5.041 -14.933 6.556 1.00 73.19 231 ALA A C 1
ATOM 1703 O O . ALA A 1 231 ? 5.374 -14.626 7.697 1.00 73.19 231 ALA A O 1
ATOM 1704 N N . GLY A 1 232 ? 4.112 -14.244 5.884 1.00 80.06 232 GLY A N 1
ATOM 1705 C CA . GLY A 1 232 ? 3.465 -13.030 6.388 1.00 80.06 232 GLY A CA 1
ATOM 1706 C C . GLY A 1 232 ? 2.260 -13.288 7.298 1.00 80.06 232 GLY A C 1
ATOM 1707 O O . GLY A 1 232 ? 2.000 -12.525 8.232 1.00 80.06 232 GLY A O 1
ATOM 1708 N N . MET A 1 233 ? 1.556 -14.402 7.070 1.00 84.25 233 MET A N 1
ATOM 1709 C CA . MET A 1 233 ? 0.345 -14.789 7.808 1.00 84.25 233 MET A CA 1
ATOM 1710 C C . MET A 1 233 ? 0.476 -14.775 9.347 1.00 84.25 233 MET A C 1
ATOM 1712 O O . MET A 1 233 ? -0.448 -14.276 9.994 1.00 84.25 233 MET A O 1
ATOM 1716 N N . PRO A 1 234 ? 1.581 -15.233 9.979 1.00 89.56 234 PRO A N 1
ATOM 1717 C CA . PRO A 1 234 ? 1.721 -15.190 11.436 1.00 89.56 234 PRO A CA 1
ATOM 1718 C C . PRO A 1 234 ? 1.644 -13.777 12.024 1.00 89.56 234 PRO A C 1
ATOM 1720 O O . PRO A 1 234 ? 1.131 -13.615 13.130 1.00 89.56 234 PRO A O 1
ATOM 1723 N N . TYR A 1 235 ? 2.126 -12.758 11.304 1.00 90.38 235 TYR A N 1
ATOM 1724 C CA . TYR A 1 235 ? 2.066 -11.364 11.750 1.00 90.38 235 TYR A CA 1
ATOM 1725 C C . TYR A 1 235 ? 0.655 -10.792 11.600 1.00 90.38 235 TYR A C 1
ATOM 1727 O O . TYR A 1 235 ? 0.177 -10.120 12.511 1.00 90.38 235 TYR A O 1
ATOM 1735 N N . VAL A 1 236 ? -0.046 -11.112 10.504 1.00 90.12 236 VAL A N 1
ATOM 1736 C CA . VAL A 1 236 ? -1.452 -10.712 10.308 1.00 90.12 236 VAL A CA 1
ATOM 1737 C C . VAL A 1 236 ? -2.339 -11.335 11.390 1.00 90.12 236 VAL A C 1
ATOM 1739 O O . VAL A 1 236 ? -3.096 -10.621 12.036 1.00 90.12 236 VAL A O 1
ATOM 1742 N N . MET A 1 237 ? -2.170 -12.626 11.693 1.00 91.88 237 MET A N 1
ATOM 1743 C CA . MET A 1 237 ? -2.907 -13.296 12.775 1.00 91.88 237 MET A CA 1
ATOM 1744 C C . MET A 1 237 ? -2.570 -12.746 14.174 1.00 91.88 237 MET A C 1
ATOM 1746 O O . MET A 1 237 ? -3.428 -12.738 15.058 1.00 91.88 237 MET A O 1
ATOM 1750 N N . GLN A 1 238 ? -1.327 -12.308 14.410 1.00 92.38 238 GLN A N 1
ATOM 1751 C CA . GLN A 1 238 ? -0.947 -11.630 15.656 1.00 92.38 238 GLN A CA 1
ATOM 1752 C C . GLN A 1 238 ? -1.598 -10.252 15.772 1.00 92.38 238 GLN A C 1
ATOM 1754 O O . GLN A 1 238 ? -2.109 -9.924 16.845 1.00 92.38 238 GLN A O 1
ATOM 1759 N N . LEU A 1 239 ? -1.627 -9.491 14.674 1.00 92.94 239 LEU A N 1
ATOM 1760 C CA . LEU A 1 239 ? -2.336 -8.221 14.592 1.00 92.94 239 LEU A CA 1
ATOM 1761 C C . LEU A 1 239 ? -3.830 -8.430 14.848 1.00 92.94 239 LEU A C 1
ATOM 1763 O O . LEU A 1 239 ? -4.352 -7.828 15.775 1.00 92.94 239 LEU A O 1
ATOM 1767 N N . GLU A 1 240 ? -4.502 -9.321 14.117 1.00 94.50 240 GLU A N 1
ATOM 1768 C CA . GLU A 1 240 ? -5.926 -9.633 14.319 1.00 94.50 240 GLU A CA 1
ATOM 1769 C C . GLU A 1 240 ? -6.223 -10.004 15.775 1.00 94.50 240 GLU A C 1
ATOM 1771 O O . GLU A 1 240 ? -7.136 -9.443 16.380 1.00 94.50 240 GLU A O 1
ATOM 1776 N N . ARG A 1 241 ? -5.407 -10.865 16.398 1.00 94.19 241 ARG A N 1
ATOM 1777 C CA . ARG A 1 241 ? -5.564 -11.207 17.820 1.00 94.19 241 ARG A CA 1
ATOM 1778 C C . ARG A 1 241 ? -5.409 -9.993 18.745 1.00 94.19 241 ARG A C 1
ATOM 1780 O O . ARG A 1 241 ? -6.155 -9.889 19.712 1.00 94.19 241 ARG A O 1
ATOM 1787 N N . ALA A 1 242 ? -4.477 -9.085 18.461 1.00 91.94 242 ALA A N 1
ATOM 1788 C CA . ALA A 1 242 ? -4.291 -7.858 19.237 1.00 91.94 242 ALA A CA 1
ATOM 1789 C C . ALA A 1 242 ? -5.392 -6.810 18.984 1.00 91.94 242 ALA A C 1
ATOM 1791 O O . ALA A 1 242 ? -5.742 -6.069 19.897 1.00 91.94 242 ALA A O 1
ATOM 1792 N N . LEU A 1 243 ? -5.987 -6.778 17.787 1.00 91.56 243 LEU A N 1
ATOM 1793 C CA . LEU A 1 243 ? -7.152 -5.945 17.460 1.00 91.56 243 LEU A CA 1
ATOM 1794 C C . LEU A 1 243 ? -8.435 -6.424 18.165 1.00 91.56 243 LEU A C 1
ATOM 1796 O O . LEU A 1 243 ? -9.346 -5.625 18.362 1.00 91.56 243 LEU A O 1
ATOM 1800 N N . HIS A 1 244 ? -8.497 -7.692 18.585 1.00 92.50 244 HIS A N 1
ATOM 1801 C CA . HIS A 1 244 ? -9.557 -8.222 19.452 1.00 92.50 244 HIS A CA 1
ATOM 1802 C C . HIS A 1 244 ? -9.308 -7.976 20.951 1.00 92.50 244 HI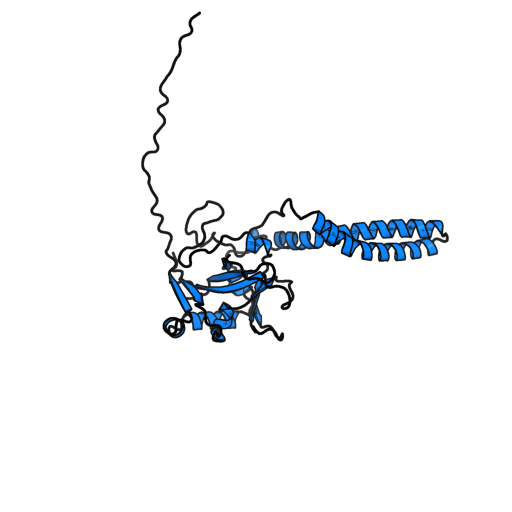S A C 1
ATOM 1804 O O . HIS A 1 244 ? -10.227 -8.138 21.759 1.00 92.50 244 HIS A O 1
ATOM 1810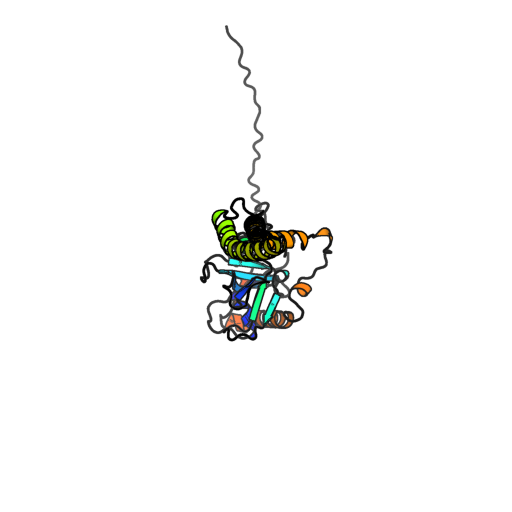 N N . ASP A 1 245 ? -8.090 -7.600 21.355 1.00 92.75 245 ASP A N 1
ATOM 1811 C CA . ASP A 1 245 ? -7.772 -7.347 22.758 1.00 92.75 245 ASP A CA 1
ATOM 1812 C C . ASP A 1 245 ? -8.312 -5.979 23.189 1.00 92.75 245 ASP A C 1
ATOM 1814 O O . ASP A 1 245 ? -7.751 -4.919 22.897 1.00 92.75 245 ASP A O 1
ATOM 1818 N N . ARG A 1 246 ? -9.421 -6.015 23.933 1.00 88.81 246 ARG A N 1
ATOM 1819 C CA . ARG A 1 246 ? -10.103 -4.823 24.445 1.00 88.81 246 ARG A CA 1
ATOM 1820 C C . ARG A 1 246 ? -9.182 -3.912 25.267 1.00 88.81 246 ARG A C 1
ATOM 1822 O O . ARG A 1 246 ? -9.361 -2.694 25.230 1.00 88.81 246 ARG A O 1
ATOM 1829 N N . SER A 1 247 ? -8.168 -4.468 25.939 1.00 90.75 247 SER A N 1
ATOM 1830 C CA . SER A 1 247 ? -7.237 -3.682 26.756 1.00 90.75 247 SER A CA 1
ATOM 1831 C C . SER A 1 247 ? -6.454 -2.646 25.939 1.00 90.75 247 SER A C 1
ATOM 1833 O O . SER A 1 247 ? -6.145 -1.576 26.459 1.00 90.75 247 SER A O 1
ATOM 1835 N N . MET A 1 248 ? -6.225 -2.888 24.642 1.00 89.12 248 MET A N 1
ATOM 1836 C CA . MET A 1 248 ? -5.557 -1.940 23.737 1.00 89.12 248 MET A CA 1
ATOM 1837 C C . MET A 1 248 ? -6.395 -0.676 23.478 1.00 89.12 248 MET A C 1
ATOM 1839 O O . MET A 1 248 ? -5.843 0.402 23.238 1.00 89.12 248 MET A O 1
ATOM 1843 N N . PHE A 1 249 ? -7.723 -0.789 23.544 1.00 90.69 249 PHE A N 1
ATOM 1844 C CA . PHE A 1 249 ? -8.655 0.332 23.392 1.00 90.69 249 PHE A CA 1
ATOM 1845 C C . PHE A 1 249 ? -8.900 1.030 24.729 1.00 90.69 249 PHE A C 1
ATOM 1847 O O . PHE A 1 249 ? -8.875 2.258 24.787 1.00 90.69 249 PHE A O 1
ATOM 1854 N N . ASP A 1 250 ? -9.065 0.261 25.809 1.00 89.38 250 ASP A N 1
ATOM 1855 C CA . ASP A 1 250 ? -9.252 0.802 27.161 1.00 89.38 250 ASP A CA 1
ATOM 1856 C C . ASP A 1 250 ? -7.993 1.567 27.641 1.00 89.38 250 ASP A C 1
ATOM 1858 O O . ASP A 1 250 ? -8.107 2.587 28.319 1.00 89.38 250 ASP A O 1
ATOM 1862 N N . ALA A 1 251 ? -6.792 1.145 27.218 1.00 87.12 251 ALA A N 1
ATOM 1863 C CA . ALA A 1 251 ? -5.530 1.872 27.413 1.00 87.12 251 ALA A CA 1
ATOM 1864 C C . ALA A 1 251 ? -5.333 3.067 26.452 1.00 87.12 251 ALA A C 1
ATOM 1866 O O . ALA A 1 251 ? -4.325 3.768 26.538 1.00 87.12 251 ALA A O 1
ATOM 1867 N N . GLY A 1 252 ? -6.256 3.296 25.512 1.00 87.94 252 GLY A N 1
ATOM 1868 C CA . GLY A 1 252 ? -6.200 4.403 24.554 1.00 87.94 252 GLY A CA 1
ATOM 1869 C C . GLY A 1 252 ? -5.109 4.289 23.483 1.00 87.94 252 GLY A C 1
ATOM 1870 O O . GLY A 1 252 ? -4.811 5.293 22.837 1.00 87.94 252 GLY A O 1
ATOM 1871 N N . ILE A 1 253 ? -4.514 3.107 23.273 1.00 88.88 253 ILE A N 1
ATOM 1872 C CA . ILE A 1 253 ? -3.486 2.850 22.240 1.00 88.88 253 ILE A CA 1
ATOM 1873 C C . ILE A 1 253 ? -4.134 2.783 20.848 1.00 88.88 253 ILE A C 1
ATOM 1875 O O . ILE A 1 253 ? -3.581 3.282 19.861 1.00 88.88 253 ILE A O 1
ATOM 1879 N N . LEU A 1 254 ? -5.324 2.182 20.782 1.00 92.44 254 LEU A N 1
ATOM 1880 C CA . LEU A 1 254 ? -6.125 2.025 19.572 1.00 92.44 254 LEU A CA 1
ATOM 1881 C C . LEU A 1 254 ? -7.455 2.773 19.681 1.00 92.44 254 LEU A C 1
ATOM 1883 O O . LEU A 1 254 ? -8.102 2.793 20.727 1.00 92.44 254 LEU A O 1
ATOM 1887 N N . LYS A 1 255 ? -7.900 3.333 18.556 1.00 94.31 255 LYS A N 1
ATOM 1888 C CA . LYS A 1 255 ? -9.223 3.932 18.374 1.00 94.31 255 LYS A CA 1
ATOM 1889 C C . LYS A 1 255 ? -9.995 3.117 17.340 1.00 94.31 255 LYS A C 1
ATOM 1891 O O . LYS A 1 255 ? -9.641 3.129 16.163 1.00 94.31 255 LYS A O 1
ATOM 1896 N N . ALA A 1 256 ? -11.077 2.466 17.759 1.00 94.00 256 ALA A N 1
ATOM 1897 C CA . ALA A 1 256 ? -12.062 1.894 16.845 1.00 94.00 256 ALA A CA 1
ATOM 1898 C C . ALA A 1 256 ? -13.063 2.970 16.397 1.00 94.00 256 ALA A C 1
ATOM 1900 O O . ALA A 1 256 ? -13.584 3.734 17.211 1.00 94.00 256 ALA A O 1
ATOM 1901 N N . THR A 1 257 ? -13.352 3.018 15.100 1.00 94.69 257 THR A N 1
ATOM 1902 C CA . THR A 1 257 ? -14.387 3.856 14.494 1.00 94.69 257 THR A CA 1
ATOM 1903 C C . THR A 1 257 ? -15.241 2.976 13.593 1.00 94.69 257 THR A C 1
ATOM 1905 O O . THR A 1 257 ? -14.752 2.432 12.604 1.00 94.69 257 THR A O 1
ATOM 1908 N N . LEU A 1 258 ? -16.520 2.827 13.933 1.00 91.69 258 LEU A N 1
ATOM 1909 C CA . LEU A 1 258 ? -17.459 2.078 13.108 1.00 91.69 258 LEU A CA 1
ATOM 1910 C C . LEU A 1 258 ? -17.655 2.793 11.765 1.00 91.69 258 LEU A C 1
ATOM 1912 O O . LEU A 1 258 ? -18.025 3.971 11.743 1.00 91.69 258 LEU A O 1
ATOM 1916 N N . ILE A 1 259 ? -17.444 2.080 10.657 1.00 86.25 259 ILE A N 1
ATOM 1917 C CA . ILE A 1 259 ? -17.779 2.596 9.333 1.00 86.25 259 ILE A CA 1
ATOM 1918 C C . ILE A 1 259 ? -19.297 2.582 9.213 1.00 86.25 259 ILE A C 1
ATOM 1920 O O . ILE A 1 259 ? -19.938 1.534 9.304 1.00 86.25 259 ILE A O 1
ATOM 1924 N N . GLN A 1 260 ? -19.886 3.757 9.013 1.00 80.25 260 GLN A N 1
ATOM 1925 C CA . GLN A 1 260 ? -21.317 3.833 8.777 1.00 80.25 260 GLN A CA 1
ATOM 1926 C C . GLN A 1 260 ? -21.593 3.268 7.380 1.00 80.25 260 GLN A C 1
ATOM 1928 O O . GLN A 1 260 ? -21.004 3.765 6.410 1.00 80.25 260 GLN A O 1
ATOM 1933 N N . PRO A 1 261 ? -22.495 2.275 7.223 1.00 66.12 261 PRO A N 1
ATOM 1934 C CA . PRO A 1 261 ? -23.003 1.961 5.899 1.00 66.12 261 PRO A CA 1
ATOM 1935 C C . PRO A 1 261 ? -23.567 3.266 5.354 1.00 66.12 261 PRO A C 1
ATOM 1937 O O . PRO A 1 261 ? -24.332 3.941 6.049 1.00 66.12 261 PRO A O 1
ATOM 1940 N N . THR A 1 262 ? -23.145 3.670 4.153 1.00 61.91 262 THR A N 1
ATOM 1941 C CA . THR A 1 262 ? -23.607 4.926 3.566 1.00 61.91 262 THR A CA 1
ATOM 1942 C C . THR A 1 262 ? -25.091 4.781 3.270 1.00 61.91 262 THR A C 1
ATOM 1944 O O . THR A 1 262 ? -25.484 4.371 2.177 1.00 61.91 262 THR A O 1
ATOM 1947 N N . LEU A 1 263 ? -25.916 5.110 4.265 1.00 54.94 263 LEU A N 1
ATOM 1948 C CA . LEU A 1 263 ? -27.344 5.282 4.128 1.00 54.94 263 LEU A CA 1
ATOM 1949 C C . LEU A 1 263 ? -27.508 6.440 3.161 1.00 54.94 263 LEU A C 1
ATOM 1951 O O . LEU A 1 263 ? -27.548 7.609 3.550 1.00 54.94 263 LEU A O 1
ATOM 1955 N N . GLN A 1 264 ? -27.582 6.095 1.875 1.00 49.41 264 GLN A N 1
ATOM 1956 C CA . GLN A 1 264 ? -28.166 6.962 0.885 1.00 49.41 264 GLN A CA 1
ATOM 1957 C C . GLN A 1 264 ? -29.563 7.269 1.403 1.00 49.41 264 GLN A C 1
ATOM 1959 O O . GLN A 1 264 ? -30.527 6.537 1.178 1.00 49.41 264 GLN A O 1
ATOM 1964 N N . LYS A 1 265 ? -29.677 8.428 2.046 1.00 47.03 265 LYS A N 1
ATOM 1965 C CA . LYS A 1 265 ? -30.862 9.249 1.939 1.00 47.03 265 LYS A CA 1
ATOM 1966 C C . LYS A 1 265 ? -30.939 9.591 0.456 1.00 47.03 265 LYS A C 1
ATOM 1968 O O . LYS A 1 265 ? -30.442 10.635 0.036 1.00 47.03 265 LYS A O 1
ATOM 1973 N N . VAL A 1 266 ? -31.446 8.634 -0.334 1.00 51.62 266 VAL A N 1
ATOM 1974 C CA . VAL A 1 266 ? -31.756 8.802 -1.748 1.00 51.62 266 VAL A CA 1
ATOM 1975 C C . VAL A 1 266 ? -32.683 9.985 -1.743 1.00 51.62 266 VAL A C 1
ATOM 1977 O O . VAL A 1 266 ? -33.834 9.899 -1.311 1.00 51.62 266 VAL A O 1
ATOM 1980 N N . ARG A 1 267 ? -32.120 11.132 -2.103 1.00 46.78 267 ARG A N 1
ATOM 1981 C CA . ARG A 1 267 ? -32.857 12.366 -2.165 1.00 46.78 267 ARG A CA 1
ATOM 1982 C C . ARG A 1 267 ? -33.684 12.235 -3.428 1.00 46.78 267 ARG A C 1
ATOM 1984 O O . ARG A 1 267 ? -33.267 12.651 -4.503 1.00 46.78 267 ARG A O 1
ATOM 1991 N N . THR A 1 268 ? -34.841 11.594 -3.278 1.00 49.31 268 THR A N 1
ATOM 1992 C CA . THR A 1 268 ? -35.985 11.690 -4.177 1.00 49.31 268 THR A CA 1
ATOM 1993 C C . THR A 1 268 ? -36.491 13.130 -4.127 1.00 49.31 268 THR A C 1
ATOM 1995 O O . THR A 1 268 ? -37.604 13.418 -3.684 1.00 49.31 268 THR A O 1
ATOM 1998 N N . ASP A 1 269 ? -35.630 14.056 -4.560 1.00 45.75 269 ASP A N 1
ATOM 1999 C CA . ASP A 1 269 ? -36.038 15.398 -4.915 1.00 45.75 269 ASP A CA 1
ATOM 2000 C C . ASP A 1 269 ? -37.052 15.228 -6.043 1.00 45.75 269 ASP A C 1
ATOM 2002 O O . ASP A 1 269 ? -36.790 14.680 -7.116 1.00 45.75 269 ASP A O 1
ATOM 2006 N N . LYS A 1 270 ? -38.274 15.607 -5.689 1.00 53.56 270 LYS A N 1
ATOM 2007 C CA . LYS A 1 270 ? -39.460 15.556 -6.526 1.00 53.56 270 LYS A CA 1
ATOM 2008 C C . LYS A 1 270 ? -39.239 16.346 -7.818 1.00 53.56 270 LYS A C 1
ATOM 2010 O O . LYS A 1 270 ? -38.395 17.232 -7.898 1.00 53.56 270 LYS A O 1
ATOM 2015 N N . SER A 1 271 ? -40.130 16.093 -8.774 1.00 47.72 271 SER A N 1
ATOM 2016 C CA . SER A 1 271 ? -40.295 16.839 -10.026 1.00 47.72 271 SER A CA 1
ATOM 2017 C C . SER A 1 271 ? -39.118 16.781 -11.004 1.00 47.72 271 SER A C 1
ATOM 2019 O O . SER A 1 271 ? -38.395 17.751 -11.207 1.00 47.72 271 SER A O 1
ATOM 2021 N N . VAL A 1 272 ? -39.090 15.692 -11.779 1.00 49.94 272 VAL A N 1
ATOM 2022 C CA . VAL A 1 272 ? -38.873 15.842 -13.224 1.00 49.94 272 VAL A CA 1
ATOM 2023 C C . VAL A 1 272 ? -39.999 16.743 -13.741 1.00 49.94 272 VAL A C 1
ATOM 2025 O O . VAL A 1 272 ? -41.126 16.288 -13.933 1.00 49.94 272 VAL A O 1
ATOM 2028 N N . GLN A 1 273 ? -39.729 18.041 -13.893 1.00 47.41 273 GLN A N 1
ATOM 2029 C CA . GLN A 1 273 ? -40.606 18.910 -14.671 1.00 47.41 273 GLN A CA 1
ATOM 2030 C C . GLN A 1 273 ? -40.476 18.494 -16.134 1.00 47.41 273 GLN A C 1
ATOM 2032 O O . GLN A 1 273 ? -39.455 18.746 -16.770 1.00 47.41 273 GLN A O 1
ATOM 2037 N N . THR A 1 274 ? -41.509 17.843 -16.663 1.00 54.12 274 THR A N 1
ATOM 2038 C CA . THR A 1 274 ? -41.646 17.627 -18.102 1.00 54.12 274 THR A CA 1
ATOM 2039 C C . THR A 1 274 ? -41.696 18.999 -18.780 1.00 54.12 274 THR A C 1
ATOM 2041 O O . THR A 1 274 ? -42.605 19.772 -18.466 1.00 54.12 274 THR A O 1
ATOM 2044 N N . PRO A 1 275 ? -40.759 19.348 -19.680 1.00 51.34 275 PRO A N 1
ATOM 2045 C CA . PRO A 1 275 ? -40.842 20.609 -20.397 1.00 51.34 275 PRO A CA 1
ATOM 2046 C C . PRO A 1 275 ? -42.054 20.562 -21.331 1.00 51.34 275 PRO A C 1
ATOM 2048 O O . PRO A 1 275 ? -42.083 19.786 -22.287 1.00 51.34 275 PRO A O 1
ATOM 2051 N N . SER A 1 276 ? -43.062 21.389 -21.053 1.00 51.66 276 SER A N 1
ATOM 2052 C CA . SER A 1 276 ? -44.188 21.586 -21.964 1.00 51.66 276 SER A CA 1
ATOM 2053 C C . SER A 1 276 ? -43.681 22.218 -23.255 1.00 51.66 276 SER A C 1
ATOM 2055 O O . SER A 1 276 ? -43.403 23.416 -23.300 1.00 51.66 276 SER A O 1
ATOM 2057 N N . ILE A 1 277 ? -43.578 21.412 -24.312 1.00 54.78 277 ILE A N 1
ATOM 2058 C CA . ILE A 1 277 ? -43.388 21.899 -25.678 1.00 54.78 277 ILE A CA 1
ATOM 2059 C C . ILE A 1 277 ? -44.718 22.526 -26.100 1.00 54.78 277 ILE A C 1
ATOM 2061 O 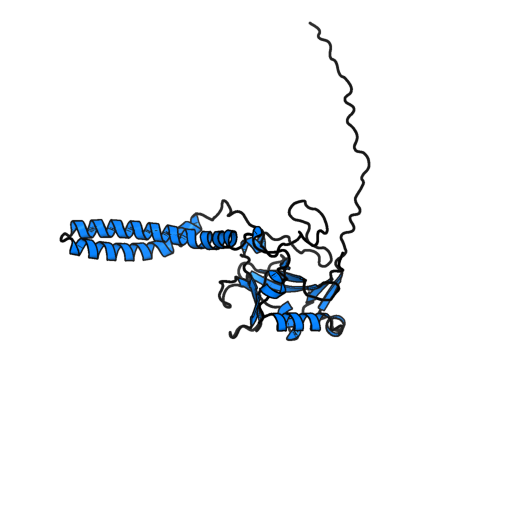O . ILE A 1 277 ? -45.608 21.839 -26.598 1.00 54.78 277 ILE A O 1
ATOM 2065 N N . LEU A 1 278 ? -44.866 23.822 -25.829 1.00 53.50 278 LEU A N 1
ATOM 2066 C CA . LEU A 1 278 ? -46.029 24.610 -26.212 1.00 53.50 278 LEU A CA 1
ATOM 2067 C C . LEU A 1 278 ? -45.629 25.617 -27.290 1.00 53.50 278 LEU A C 1
ATOM 2069 O O . LEU A 1 278 ? -44.626 26.321 -27.194 1.00 53.50 278 LEU A O 1
ATOM 2073 N N . GLU A 1 279 ? -46.424 25.584 -28.347 1.00 54.38 279 GLU A N 1
ATOM 2074 C CA . GLU A 1 279 ? -46.266 26.232 -29.640 1.00 54.38 279 GLU A CA 1
ATOM 2075 C C . GLU A 1 279 ? -45.916 27.727 -29.583 1.00 54.38 279 GLU A C 1
ATOM 2077 O O . GLU A 1 279 ? -46.476 28.500 -28.810 1.00 54.38 279 GLU A O 1
ATOM 2082 N N . ALA A 1 280 ? -45.074 28.158 -30.526 1.00 51.78 280 ALA A N 1
ATOM 2083 C CA . ALA A 1 280 ? -44.952 29.560 -30.917 1.00 51.78 280 ALA A CA 1
ATOM 2084 C C . ALA A 1 280 ? -44.799 29.670 -32.443 1.00 51.78 280 ALA A C 1
ATOM 2086 O O . ALA A 1 280 ? -43.736 30.000 -32.975 1.00 51.78 280 ALA A O 1
ATOM 2087 N N . SER A 1 281 ? -45.882 29.377 -33.161 1.00 57.41 281 SER A N 1
ATOM 2088 C CA . SER A 1 281 ? -46.008 29.660 -34.590 1.00 57.41 281 SER A CA 1
ATOM 2089 C C . SER A 1 281 ? -45.998 31.178 -34.832 1.00 57.41 281 SER A C 1
ATOM 2091 O O . SER A 1 281 ? -46.945 31.891 -34.508 1.00 57.41 281 SER A O 1
ATOM 2093 N N . LYS A 1 282 ? -44.915 31.701 -35.421 1.00 58.78 282 LYS A N 1
ATOM 2094 C CA . LYS A 1 282 ? -44.864 33.087 -35.918 1.00 58.78 282 LYS A CA 1
ATOM 2095 C C . LYS A 1 282 ? -45.355 33.142 -37.370 1.00 58.78 282 LYS A C 1
ATOM 2097 O O . LYS A 1 282 ? -44.752 32.477 -38.213 1.00 58.78 282 LYS A O 1
ATOM 2102 N N . PRO A 1 283 ? -46.381 33.945 -37.703 1.00 59.91 283 PRO A N 1
ATOM 2103 C CA . PRO A 1 283 ? -46.756 34.174 -39.092 1.00 59.91 283 PRO A CA 1
ATOM 2104 C C . PRO A 1 283 ? -45.751 35.108 -39.780 1.00 59.91 283 PRO A C 1
ATOM 2106 O O . PRO A 1 283 ? -45.291 36.088 -39.190 1.00 59.91 283 PRO A O 1
ATOM 2109 N N . LEU A 1 284 ? -45.454 34.832 -41.053 1.00 58.47 284 LEU A N 1
ATOM 2110 C CA . LEU A 1 284 ? -44.777 35.789 -41.929 1.00 58.47 284 LEU A CA 1
ATOM 2111 C C . LEU A 1 284 ? -45.637 37.051 -42.079 1.00 58.47 284 LEU A C 1
ATOM 2113 O O . LEU A 1 284 ? -46.843 36.957 -42.321 1.00 58.47 284 LEU A O 1
ATOM 2117 N N . ARG A 1 285 ? -44.993 38.220 -42.070 1.00 54.03 285 ARG A N 1
ATOM 2118 C CA . ARG A 1 285 ? -45.465 39.369 -42.845 1.00 54.03 285 ARG A CA 1
ATOM 2119 C C . ARG A 1 285 ? -44.320 39.981 -43.644 1.00 54.03 285 ARG A C 1
ATOM 2121 O O . ARG A 1 285 ? -43.196 40.070 -43.161 1.00 54.03 285 ARG A O 1
ATOM 2128 N N . THR A 1 286 ? -44.693 40.305 -44.876 1.00 67.25 286 THR A N 1
ATOM 2129 C CA . THR A 1 286 ? -43.998 41.074 -45.913 1.00 67.25 286 THR A CA 1
ATOM 2130 C C . THR A 1 286 ? -43.669 42.488 -45.466 1.00 67.25 286 THR A C 1
ATOM 2132 O O . THR A 1 286 ? -44.574 43.079 -44.830 1.00 67.25 286 THR A O 1
#

Foldseek 3Di:
DWWKKKKFFDDDPDDDPLCLQQFAFEPEPPDDPPDQGQWGFGIFIATNVLAGQWTWTQGDDPSHGDPFIAIAGLLQWAWDQDPDPDPRRIHIYGNQDSVLRVPGFGPNDRQADGAAPPPSDFDPPVRRDDSQGPLPPPDPPPVVVVLQVQLQVQLQVQLQVQLVVQLVVQVVVPDPVSSNVRSNVRSVVRSVVSSVCSSCVVVVSSVVSVVVPPCVPPDPPPDSVVNNDPVNVVSSVSNSVVSPPCVCVVVVRMDMHTHDRPPPPVPPPDDPPDPPPDDDDDDDDD

Mean predicted aligned error: 15.16 Å

pLDDT: mean 73.73, std 18.15, range [35.09, 95.94]

Secondary structure (DSSP, 8-state):
----EEEEE-S-S---GGGGGGG-EEEETTS-TTSPPSEEEEEEEE-TT--EEEEEEEEEETTEEEEEEEEEEGGGEEEEE--SS-S-SEEEEES--HHHHHTSPP---TTSPPPPTTTS----TTTS--SSPP--PPPTTS-HHHHHHHHHHHHHHHHHHHHHHHHHHHHHTT-HHHHHHHHHHHHHHHHHHHHHHHHHHHHHHHHHHHHH--GGGS-TT--THHHH-TTTHHHHHHHHHHHT-THHHHTTSEEEEEPPP--------------------PPP--

Nearest PDB structures (foldseek):
  7cgp-assembly1_A  TM=3.644E-01  e=1.964E+00  Homo sapiens
  7uwa-assembly1_o  TM=2.502E-01  e=9.172E+00  Citrus x limon

Sequence (286 aa):
MHQLTTITRTTSDQLPESLALLAAPIIGEYDSPETEPLGRVEGAIVDEAGHVAFFVVRVAQHMKLTQKRVLFPLAAVRVEETLSRVPNKILLRTSWTQDQILAQPDFIEDHLLPRNRTDGGPPVEGRWMPAVPNVIPPGSGVNRSKALLLGLKWGIPAGVIGAIMGAIIGYVAGSTFAMVTTAVFFGLASAIAGVIAGATRDSAVDAGEIHAMNPATAGPTATGLDNAGTAGMPYVMQLERALHDRSMFDAGILKATLIQPTLQKVRTDKSVQTPSILEASKPLRT

Radius of gyration: 27.81 Å; Cα contacts (8 Å, |Δi|>4): 443; chains: 1; bounding box: 90×59×73 Å